Protein AF-A0A929YAV3-F1 (afdb_monomer)

Solvent-accessible surface area (backbone atoms only — not comparable to full-atom values): 22609 Å² total; per-residue (Å²): 130,85,79,83,47,74,50,72,39,53,25,71,36,72,44,92,92,78,27,15,34,28,54,40,97,86,68,42,40,33,40,24,40,76,54,52,46,72,15,33,30,37,26,36,59,76,45,82,56,98,74,37,32,36,29,33,56,75,42,74,78,39,75,34,93,62,57,45,82,39,90,43,75,90,46,25,72,52,76,46,52,63,47,38,38,51,71,71,57,50,44,54,52,51,37,48,48,53,51,53,53,36,46,75,69,76,43,82,72,96,62,86,70,81,72,92,74,91,83,67,90,52,38,50,28,34,60,50,76,34,32,58,36,61,51,80,46,75,79,79,75,79,79,81,75,77,85,84,82,90,82,86,90,88,84,84,87,83,92,80,82,90,81,92,72,85,74,82,80,77,74,79,59,66,60,49,49,39,42,16,46,57,37,68,100,51,93,48,74,38,81,42,80,63,59,64,47,35,29,67,52,52,37,52,35,53,45,53,52,41,59,55,39,50,77,68,72,59,55,30,87,41,43,57,37,42,38,36,27,38,34,91,89,48,58,24,26,40,38,43,32,23,53,52,94,61,84,74,72,70,44,72,73,57,55,70,71,42,77,47,56,16,30,35,39,25,40,20,60,73,88,47,95,58,96,46,87,69,41,81,76,46,81,41,82,51,48,71,41,62,45,67,58,92,86,45,81,44,76,47,52,71,86,52,93,70,79,45,44,56,73,64,47,47,48,53,52,57,58,47,52,75,56,70,71,68,79,80,84,75,89,86,74,88,80,90,75,79,90,77,82,89,82,89,86,78,96,76,91,76,87,80,84,80,81,84,80,86,70,84,76,73,80,80,123

Secondary structure (DSSP, 8-state):
-PPPPEEEEEEEEE-TTS-EEEE-TTS-EEEEET--TT-EEEEEEEEE-SSEEEEEEEEEEE--TT----SSTTTHHHH-TTTTS-HHHHHHHHHHHHHHHHHHTTPPPSSPPP----S--SS-BSEEEEEEEEE----------PPPPP-------------------------EEEEEEEPTTSS-EEE-S--TTB-HHHHHHHHHHHHHHHHTT--GGGEEEEEEEE-TT--EEEEEEESS--TTSS-HHHHTTSSSSEEEEEE--TTSSS---SEEEEEEE--EEEEEETTEEEEEESSS---S-HHHHHHHHHHHHHHHTSSSSS-SS---PPP--------------------------

Mean predicted aligned error: 12.14 Å

Sequence (365 aa):
MKRQSFETLTLEKIVGGGQALGTLADGCKCFVWGGLPGETVTVRITKKKSHLVEAVVEEVISPSPDRIQPRDPDSYLSTSPWQIMPLEVEQTYKARLINDAFTLHNVTLPAAIDIYCDNVAYGYRNKVEFSWYSKSIMSRAVSQKEPRAVSGFGLFSDDTQGVNTNSDRDGLSSDTLDLAFFRRGSKGKIVVDGTSLAHPAINNLARAIRDLLRHKRVAARQLKTLLVRCDQSGSCVWQLYIKDRLPEIITADEAAKLPAQGGEIIYSDPRSPASRITERLVHFGNTTLTDTILGVPFRYACEGFFQVNIPVYEQALRDMREWAGRDCNSQHSGRQLGHHQKKSEQQGTNSQHGSSNSFSEGFAF

Foldseek 3Di:
DPDWDKFKWAFAAAAPVGFTWTAGPVRAIETEFLAHHGWIFIWTWLDDDPRYTYTYGPGTPGHDPQFDQAPFNQCCSPPPSPSRGDPVVVQVRVQVNVCVVCVVVVHDDPDRDDDDDPPDPFAQFQKDKWAKDKDFDQPPPPPPDDDDDDDDDDDDDDDDDDDDDPDPPPRDGLIQIFTWTARPSDNDTDGDLDDRRHHVLQSQLVNLLSVLLSVVPDHSQQWGIKMWGAEPVSAIEIETETADDDPPSDDQVRQVPGSHQWYWYAYAHPPDPDRDRPDTDDIYGDQWYWYDQPNRIDIDGSPDDDDRRRVVVSVVVVVVVVVVPPPDPPPPDDDDDDDDDDDDDDDDDDDDPDPDPPDPPPPPD

Radius of gyration: 28.99 Å; Cα contacts (8 Å, |Δi|>4): 574; chains: 1; bounding box: 101×81×53 Å

Nearest PDB structures (foldseek):
  5xj2-assembly2_B  TM=8.331E-01  e=2.978E-18  Streptococcus pneumoniae TIGR4
  5xj1-assembly1_A  TM=7.993E-01  e=5.372E-18  Streptococcus pneumoniae TIGR4
  1uwv-assembly1_A  TM=7.467E-01  e=2.343E-16  Escherichia coli K-12
  3bt7-assembly2_B  TM=7.154E-01  e=5.597E-09  Escherichia coli
  1yez-assembly1_A  TM=8.003E-01  e=2.564E-02  Methanosarcina mazei Go1

pLDDT: mean 81.01, std 26.13, range [22.17, 98.69]

Structure (mmCIF, N/CA/C/O backbone):
data_AF-A0A929YAV3-F1
#
_entry.id   AF-A0A929YAV3-F1
#
loop_
_atom_site.group_PDB
_atom_site.id
_atom_site.type_symbol
_atom_site.label_atom_id
_atom_site.label_alt_id
_atom_site.label_comp_id
_atom_site.label_asym_id
_atom_site.label_entity_id
_atom_site.label_seq_id
_atom_site.pdbx_PDB_ins_code
_atom_site.Cartn_x
_atom_site.Cartn_y
_atom_site.Cartn_z
_atom_site.occupancy
_atom_site.B_iso_or_equiv
_atom_site.auth_seq_id
_atom_site.auth_comp_id
_atom_site.auth_asym_id
_atom_site.auth_atom_id
_atom_site.pdbx_PDB_model_num
ATOM 1 N N . MET A 1 1 ? 3.327 30.746 8.898 1.00 47.84 1 MET A N 1
ATOM 2 C CA . MET A 1 1 ? 3.153 29.296 9.153 1.00 47.84 1 MET A CA 1
ATOM 3 C C . MET A 1 1 ? 1.891 29.118 9.983 1.00 47.84 1 MET A C 1
ATOM 5 O O . MET A 1 1 ? 1.760 29.822 10.975 1.00 47.84 1 MET A O 1
ATOM 9 N N . LYS A 1 2 ? 0.936 28.264 9.582 1.00 54.56 2 LYS A N 1
ATOM 10 C CA . LYS A 1 2 ? -0.201 27.940 10.464 1.00 54.56 2 LYS A CA 1
ATOM 11 C C . LYS A 1 2 ? 0.361 27.223 11.694 1.00 54.56 2 LYS A C 1
ATOM 13 O O . LYS A 1 2 ? 1.092 26.249 11.529 1.00 54.56 2 LYS A O 1
ATOM 18 N N . ARG A 1 3 ? 0.075 27.735 12.893 1.00 72.94 3 ARG A N 1
ATOM 19 C CA . ARG A 1 3 ? 0.481 27.115 14.160 1.00 72.94 3 ARG A CA 1
ATOM 20 C C . ARG A 1 3 ? -0.131 25.714 14.213 1.00 72.94 3 ARG A C 1
ATOM 22 O O . ARG A 1 3 ? -1.332 25.571 13.995 1.00 72.94 3 ARG A O 1
ATOM 29 N N . GLN A 1 4 ? 0.701 24.695 14.407 1.00 81.31 4 GLN A N 1
ATOM 30 C CA . GLN A 1 4 ? 0.208 23.338 14.632 1.00 81.31 4 GLN A CA 1
ATOM 31 C C . GLN A 1 4 ? -0.547 23.329 15.965 1.00 81.31 4 GLN A C 1
ATOM 33 O O . GLN A 1 4 ? -0.060 23.894 16.943 1.00 81.31 4 GLN A O 1
ATOM 38 N N . SER A 1 5 ? -1.752 22.758 15.966 1.00 90.88 5 SER A N 1
ATOM 39 C CA . SER A 1 5 ? -2.589 22.629 17.161 1.00 90.88 5 SER A CA 1
ATOM 40 C C . SER A 1 5 ? -2.478 21.204 17.670 1.00 90.88 5 SER A C 1
ATOM 42 O O . SER A 1 5 ? -2.637 20.269 16.878 1.00 90.88 5 SER A O 1
ATOM 44 N N . PHE A 1 6 ? -2.210 21.066 18.962 1.00 95.44 6 PHE A N 1
ATOM 45 C CA . PHE A 1 6 ? -2.121 19.789 19.653 1.00 95.44 6 PHE A CA 1
ATOM 46 C C . PHE A 1 6 ? -3.191 19.733 20.733 1.00 95.44 6 PHE A C 1
ATOM 48 O O . PHE A 1 6 ? -3.422 20.737 21.398 1.00 95.44 6 PHE A O 1
ATOM 55 N N . GLU A 1 7 ? -3.829 18.579 20.881 1.00 96.19 7 GLU A N 1
ATOM 56 C CA . GLU A 1 7 ? -4.867 18.333 21.883 1.00 96.19 7 GLU A CA 1
ATOM 57 C C . GLU A 1 7 ? -4.632 16.969 22.526 1.00 96.19 7 GLU A C 1
ATOM 59 O O . GLU A 1 7 ? -4.183 16.042 21.848 1.00 96.19 7 GLU A O 1
ATOM 64 N N . THR A 1 8 ? -4.972 16.825 23.803 1.00 97.62 8 THR A N 1
ATOM 65 C CA . THR A 1 8 ? -4.920 15.538 24.505 1.00 97.62 8 THR A CA 1
ATOM 66 C C . THR A 1 8 ? -6.333 15.013 24.708 1.00 97.62 8 THR A C 1
ATOM 68 O O . THR A 1 8 ? -7.206 15.742 25.176 1.00 97.62 8 THR A O 1
ATOM 71 N N . LEU A 1 9 ? -6.573 13.753 24.347 1.00 97.94 9 LEU A N 1
ATOM 72 C CA . LEU A 1 9 ? -7.877 13.109 24.487 1.00 97.94 9 LEU A CA 1
ATOM 73 C C . LEU A 1 9 ? -7.749 11.593 24.638 1.00 97.94 9 LEU A C 1
ATOM 75 O O . LEU A 1 9 ? -6.731 10.998 24.276 1.00 97.94 9 LEU A O 1
ATOM 79 N N . THR A 1 10 ? -8.823 10.982 25.128 1.00 98.44 10 THR A N 1
ATOM 80 C CA . THR A 1 10 ? -8.983 9.529 25.175 1.00 98.44 10 THR A CA 1
ATOM 81 C C . THR A 1 10 ? -9.748 9.041 23.947 1.00 98.44 10 THR A C 1
ATOM 83 O O . THR A 1 10 ? -10.706 9.676 23.497 1.00 98.44 10 THR A O 1
ATOM 86 N N . LEU A 1 11 ? -9.314 7.913 23.395 1.00 98.50 11 LEU A N 1
ATOM 87 C CA . LEU A 1 11 ? -9.913 7.279 22.227 1.00 98.50 11 LEU A CA 1
ATOM 88 C C . LEU A 1 11 ? -10.901 6.195 22.666 1.00 98.50 11 LEU A C 1
ATOM 90 O O . LEU A 1 11 ? -10.568 5.304 23.439 1.00 98.50 11 LEU A O 1
ATOM 94 N N . GLU A 1 12 ? -12.128 6.263 22.164 1.00 97.31 12 GLU A N 1
ATOM 95 C CA . GLU A 1 12 ? -13.254 5.443 22.622 1.00 97.31 12 GLU A CA 1
ATOM 96 C C . GLU A 1 12 ? -13.388 4.151 21.808 1.00 97.31 12 GLU A C 1
ATOM 98 O O . GLU A 1 12 ? -13.580 3.067 22.355 1.00 97.31 12 GLU A O 1
ATOM 103 N N . LYS A 1 13 ? -13.327 4.263 20.478 1.00 96.12 13 LYS A N 1
ATOM 104 C CA . LYS A 1 13 ? -13.523 3.145 19.547 1.00 96.12 13 LYS A CA 1
ATOM 105 C C . LYS A 1 13 ? -12.938 3.448 18.176 1.00 96.12 13 LYS A C 1
ATOM 107 O O . LYS A 1 13 ? -12.724 4.606 17.839 1.00 96.12 13 LYS A O 1
ATOM 112 N N . ILE A 1 14 ? -12.758 2.419 17.361 1.00 97.25 14 ILE A N 1
ATOM 113 C CA . ILE A 1 14 ? -12.500 2.557 15.927 1.00 97.25 14 ILE A CA 1
ATOM 114 C C . ILE A 1 14 ? -13.840 2.664 15.192 1.00 97.25 14 ILE A C 1
ATOM 116 O O . ILE A 1 14 ? -14.807 1.998 15.559 1.00 97.25 14 ILE A O 1
ATOM 120 N N . VAL A 1 15 ? -13.908 3.521 14.175 1.00 95.19 15 VAL A N 1
ATOM 121 C CA . VAL A 1 15 ? -15.116 3.757 13.369 1.00 95.19 15 VAL A CA 1
ATOM 122 C C . VAL A 1 15 ? -14.885 3.454 11.890 1.00 95.19 15 VAL A C 1
ATOM 124 O O . VAL A 1 15 ? -13.748 3.284 11.443 1.00 95.19 15 VAL A O 1
ATOM 127 N N . GLY A 1 16 ? -15.980 3.399 11.122 1.00 90.50 16 GLY A N 1
ATOM 128 C CA . GLY A 1 16 ? -15.931 3.254 9.668 1.00 90.50 16 GLY A CA 1
ATOM 129 C C . GLY A 1 16 ? -14.966 4.267 9.047 1.00 90.50 16 GLY A C 1
ATOM 130 O O . GLY A 1 16 ? -14.996 5.451 9.382 1.00 90.50 16 GLY A O 1
ATOM 131 N N . GLY A 1 17 ? -14.068 3.783 8.189 1.00 86.50 17 GLY A N 1
ATOM 132 C CA . GLY A 1 17 ? -12.940 4.559 7.668 1.00 86.50 17 GLY A CA 1
ATOM 133 C C . GLY A 1 17 ? -11.609 4.302 8.379 1.00 86.50 17 GLY A C 1
ATOM 134 O O . GLY A 1 17 ? -10.585 4.761 7.893 1.00 86.50 17 GLY A O 1
ATOM 135 N N . GLY A 1 18 ? -11.584 3.544 9.479 1.00 92.25 18 GLY A N 1
ATOM 136 C CA . GLY A 1 18 ? -10.350 3.032 10.088 1.00 92.25 18 GLY A CA 1
ATOM 137 C C . GLY A 1 18 ? -9.677 3.955 11.109 1.00 92.25 18 GLY A C 1
ATOM 138 O O . GLY A 1 18 ? -8.605 3.631 11.619 1.00 92.25 18 GLY A O 1
ATOM 139 N N . GLN A 1 19 ? -10.291 5.096 11.417 1.00 96.94 19 GLN A N 1
ATOM 140 C CA . GLN A 1 19 ? -9.824 6.034 12.438 1.00 96.94 19 GLN A CA 1
ATOM 141 C C . GLN A 1 19 ? -10.375 5.661 13.815 1.00 96.94 19 GLN A C 1
ATOM 143 O O . GLN A 1 19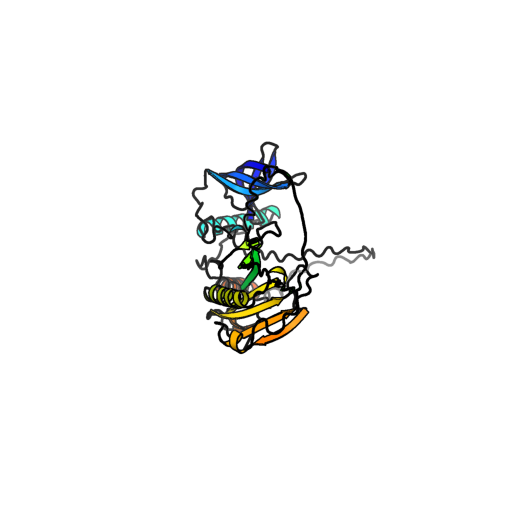 ? -11.486 5.142 13.927 1.00 96.94 19 GLN A O 1
ATOM 148 N N . ALA A 1 20 ? -9.632 5.996 14.866 1.00 97.81 20 ALA A N 1
ATOM 149 C CA . ALA A 1 20 ? -10.169 6.020 16.217 1.00 97.81 20 ALA A CA 1
ATOM 150 C C . ALA A 1 20 ? -11.001 7.292 16.432 1.00 97.81 20 ALA A C 1
ATOM 152 O O . ALA A 1 20 ? -10.690 8.353 15.894 1.00 97.81 20 ALA A O 1
ATOM 153 N N . LEU A 1 21 ? -12.065 7.192 17.217 1.00 97.88 21 LEU A N 1
ATOM 154 C CA . LEU A 1 21 ? -12.938 8.292 17.591 1.00 97.88 21 LEU A CA 1
ATOM 155 C C . LEU A 1 21 ? -12.674 8.666 19.046 1.00 97.88 21 LEU A C 1
ATOM 157 O O . LEU A 1 21 ? -12.693 7.800 19.916 1.00 97.88 21 LEU A O 1
ATOM 161 N N . GLY A 1 22 ? -12.494 9.953 19.304 1.00 97.56 22 GLY A N 1
ATOM 162 C CA . GLY A 1 22 ? -12.525 10.521 20.646 1.00 97.56 22 GLY A CA 1
ATOM 163 C C . GLY A 1 22 ? -13.321 11.822 20.677 1.00 97.56 22 GLY A C 1
ATOM 164 O O . GLY A 1 22 ? -13.827 12.295 19.652 1.00 97.56 22 GLY A O 1
ATOM 165 N N . THR A 1 23 ? -13.420 12.411 21.862 1.00 96.81 23 THR A N 1
ATOM 166 C CA . THR A 1 23 ? -14.153 13.658 22.095 1.00 96.81 23 THR A CA 1
ATOM 167 C C . THR A 1 23 ? -13.206 14.690 22.705 1.00 96.81 23 THR A C 1
ATOM 169 O O . THR A 1 23 ? -12.542 14.405 23.698 1.00 96.81 23 THR A O 1
ATOM 172 N N . LEU A 1 24 ? -13.104 15.870 22.088 1.00 94.69 24 LEU A N 1
ATOM 173 C CA . LEU A 1 24 ? -12.312 16.987 22.612 1.00 94.69 24 LEU A CA 1
ATOM 174 C C . LEU A 1 24 ? -12.995 17.624 23.831 1.00 94.69 24 LEU A C 1
ATOM 176 O O . LEU A 1 24 ? -14.187 17.424 24.065 1.00 94.69 24 LEU A O 1
ATOM 180 N N . ALA A 1 25 ? -12.252 18.448 24.575 1.00 91.12 25 ALA A N 1
ATOM 181 C CA . ALA A 1 25 ? -12.767 19.153 25.753 1.00 91.12 25 ALA A CA 1
ATOM 182 C C . ALA A 1 25 ? -13.954 20.090 25.444 1.00 91.12 25 ALA A C 1
ATOM 184 O O . ALA A 1 25 ? -14.788 20.335 26.310 1.00 91.12 25 ALA A O 1
ATOM 185 N N . ASP A 1 26 ? -14.057 20.585 24.207 1.00 89.19 26 ASP A N 1
ATOM 186 C CA . ASP A 1 26 ? -15.174 21.408 23.723 1.00 89.19 26 ASP A CA 1
ATOM 187 C C . ASP A 1 26 ? -16.392 20.582 23.251 1.00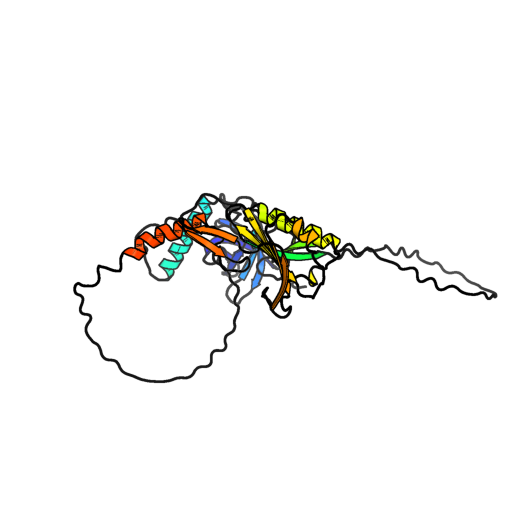 89.19 26 ASP A C 1
ATOM 189 O O . ASP A 1 26 ? -17.360 21.139 22.734 1.00 89.19 26 ASP A O 1
ATOM 193 N N . GLY A 1 27 ? -16.355 19.254 23.408 1.00 91.25 27 GLY A N 1
ATOM 194 C CA . GLY A 1 27 ? -17.399 18.325 22.974 1.00 91.25 27 GLY A CA 1
ATOM 195 C C . GLY A 1 27 ? -17.330 17.938 21.492 1.00 91.25 27 GLY A C 1
ATOM 196 O O . GLY A 1 27 ? -18.126 17.113 21.036 1.00 91.25 27 GLY A O 1
ATOM 197 N N . CYS A 1 28 ? -16.389 18.487 20.720 1.00 93.81 28 CYS A N 1
ATOM 198 C CA . CYS A 1 28 ? -16.260 18.186 19.299 1.00 93.81 28 CYS A CA 1
ATOM 199 C C . CYS A 1 28 ? -15.692 16.776 19.067 1.00 93.81 28 CYS A C 1
ATOM 201 O O . CYS A 1 28 ? -14.745 16.342 19.731 1.00 93.81 28 CYS A O 1
ATOM 203 N N . LYS A 1 29 ? -16.249 16.048 18.090 1.00 96.75 29 LYS A N 1
ATOM 204 C CA . LYS A 1 29 ? -15.779 14.703 17.733 1.00 96.75 29 LYS A CA 1
ATOM 205 C C . LYS A 1 29 ? -14.475 14.768 16.942 1.00 96.75 29 LYS A C 1
ATOM 207 O O . LYS A 1 29 ? -14.374 15.473 15.936 1.00 96.75 29 LYS A O 1
ATOM 212 N N . CYS A 1 30 ? -13.486 13.999 17.383 1.00 97.44 30 CYS A N 1
ATOM 213 C CA . CYS A 1 30 ? -12.151 13.955 16.804 1.00 97.44 30 CYS A CA 1
ATOM 214 C C . CYS A 1 30 ? -11.870 12.570 16.217 1.00 97.44 30 CYS A C 1
ATOM 216 O O . CYS A 1 30 ? -11.895 11.569 16.930 1.00 97.44 30 CYS A O 1
ATOM 218 N N . PHE A 1 31 ? -11.602 12.522 14.914 1.00 97.62 31 PHE A N 1
ATOM 219 C CA . PHE A 1 31 ? -11.233 11.320 14.175 1.00 97.62 31 PHE A CA 1
ATOM 220 C C . PHE A 1 31 ? -9.712 11.257 14.054 1.00 97.62 31 PHE A C 1
ATOM 222 O O . PHE A 1 31 ? -9.088 12.128 13.442 1.00 97.62 31 PHE A O 1
ATOM 229 N N . VAL A 1 32 ? -9.107 10.223 14.621 1.00 97.81 32 VAL A N 1
ATOM 230 C CA . VAL A 1 32 ? -7.672 10.153 14.885 1.00 97.81 32 VAL A CA 1
ATOM 231 C C . VAL A 1 32 ? -7.050 8.960 14.165 1.00 97.81 32 VAL A C 1
ATOM 233 O O . VAL A 1 32 ? -7.442 7.813 14.367 1.00 97.81 32 VAL A O 1
ATOM 236 N N . TRP A 1 33 ? -6.055 9.223 13.320 1.00 97.44 33 TRP A N 1
ATOM 237 C CA . TRP A 1 33 ? -5.200 8.179 12.750 1.00 97.44 33 TRP A CA 1
ATOM 238 C C . TRP A 1 33 ? -4.063 7.805 13.703 1.00 97.44 33 TRP A C 1
ATOM 240 O O . TRP A 1 33 ? -3.475 8.686 14.328 1.00 97.44 33 TRP A O 1
ATOM 250 N N . GLY A 1 34 ? -3.699 6.520 13.740 1.00 96.38 34 GLY A N 1
ATOM 251 C CA . GLY A 1 34 ? -2.556 6.021 14.516 1.00 96.38 34 GLY A CA 1
ATOM 252 C C . GLY A 1 34 ? -2.841 5.763 15.995 1.00 96.38 34 GLY A C 1
ATOM 253 O O . GLY A 1 34 ? -1.903 5.516 16.748 1.00 96.38 34 GLY A O 1
ATOM 254 N N . GLY A 1 35 ? -4.108 5.828 16.406 1.00 97.06 35 GLY A N 1
ATOM 255 C CA . GLY A 1 35 ? -4.552 5.539 17.767 1.00 97.06 35 GLY A CA 1
ATOM 256 C C . GLY A 1 35 ? -5.438 4.299 17.837 1.00 97.06 35 GLY A C 1
ATOM 257 O O . GLY A 1 35 ? -6.078 3.939 16.847 1.00 97.06 35 GLY A O 1
ATOM 258 N N . LEU A 1 36 ? -5.478 3.673 19.011 1.00 98.12 36 LEU A N 1
ATOM 259 C CA . LEU A 1 36 ? -6.329 2.531 19.338 1.00 98.12 36 LEU A CA 1
ATOM 260 C C . LEU A 1 36 ? -7.370 2.901 20.406 1.00 98.12 36 LEU A C 1
ATOM 262 O O . LEU A 1 36 ? -7.186 3.873 21.138 1.00 98.12 36 LEU A O 1
ATOM 266 N N . PRO A 1 37 ? -8.472 2.144 20.524 1.00 97.94 37 PRO A N 1
ATOM 267 C CA . PRO A 1 37 ? -9.430 2.317 21.612 1.00 97.94 37 PRO A CA 1
ATOM 268 C C . PRO A 1 37 ? -8.782 2.117 22.986 1.00 97.94 37 PRO A C 1
ATOM 270 O O . PRO A 1 37 ? -7.914 1.262 23.151 1.00 97.94 37 PRO A O 1
ATOM 273 N N . GLY A 1 38 ? -9.220 2.904 23.967 1.00 97.56 38 GLY A N 1
ATOM 274 C CA . GLY A 1 38 ? -8.698 2.907 25.335 1.00 97.56 38 GLY A CA 1
ATOM 275 C C . GLY A 1 38 ? -7.467 3.791 25.542 1.00 97.56 38 GLY A C 1
ATOM 276 O O . GLY A 1 38 ? -7.098 4.054 26.683 1.00 97.56 38 GLY A O 1
ATOM 277 N N . GLU A 1 39 ? -6.845 4.291 24.474 1.00 98.44 39 GLU A N 1
ATOM 278 C CA . GLU A 1 39 ? -5.623 5.084 24.598 1.00 98.44 39 GLU A CA 1
ATOM 279 C C . GLU A 1 39 ? -5.883 6.516 25.029 1.00 98.44 39 GLU A C 1
ATOM 281 O O . GLU A 1 39 ? -6.854 7.142 24.605 1.00 98.44 39 GLU A O 1
ATOM 286 N N . THR A 1 40 ? -4.938 7.069 25.787 1.00 98.50 40 THR A N 1
ATOM 287 C CA . THR A 1 40 ? -4.815 8.519 25.971 1.00 98.50 40 THR A CA 1
ATOM 288 C C . THR A 1 40 ? -3.645 9.021 25.143 1.00 98.50 40 THR A C 1
ATOM 290 O O . THR A 1 40 ? -2.520 8.542 25.291 1.00 98.50 40 THR A O 1
ATOM 293 N N . VAL A 1 41 ? -3.914 9.971 24.251 1.00 98.44 41 VAL A N 1
ATOM 294 C CA . VAL A 1 41 ? -2.970 10.412 23.219 1.00 98.44 41 VAL A CA 1
ATOM 295 C C . VAL A 1 41 ? -2.922 11.931 23.124 1.00 98.44 41 VAL A C 1
ATOM 297 O O . VAL A 1 41 ? -3.938 12.606 23.299 1.00 98.44 41 VAL A O 1
ATOM 300 N N . THR A 1 42 ? -1.754 12.459 22.767 1.00 98.12 42 THR A N 1
ATOM 301 C CA . THR A 1 42 ? -1.624 13.812 22.221 1.00 98.12 42 THR A CA 1
ATOM 302 C C . THR A 1 42 ? -1.722 13.718 20.705 1.00 98.12 42 THR A C 1
ATOM 304 O O . THR A 1 42 ? -0.955 13.004 20.054 1.00 98.12 42 THR A O 1
ATOM 307 N N . VAL A 1 43 ? -2.671 14.443 20.119 1.00 97.31 43 VAL A N 1
ATOM 308 C CA . VAL A 1 43 ? -2.928 14.435 18.678 1.00 97.31 43 VAL A CA 1
ATOM 309 C C . VAL A 1 43 ? -2.607 15.780 18.063 1.00 97.31 43 VAL A C 1
ATOM 311 O O . VAL A 1 43 ? -2.904 16.828 18.629 1.00 97.31 43 VAL A O 1
ATOM 314 N N . ARG A 1 44 ? -2.067 15.760 16.848 1.00 95.69 44 ARG A N 1
ATOM 315 C CA . ARG A 1 44 ? -1.905 16.952 16.020 1.00 95.69 44 ARG A CA 1
ATOM 316 C C . ARG A 1 44 ? -3.100 17.104 15.092 1.00 95.69 44 ARG A C 1
ATOM 318 O O . ARG A 1 44 ? -3.342 16.251 14.233 1.00 95.69 44 ARG A O 1
ATOM 325 N N . ILE A 1 45 ? -3.812 18.223 15.204 1.00 94.44 45 ILE A N 1
ATOM 326 C CA . ILE A 1 45 ? -4.950 18.531 14.334 1.00 94.44 45 ILE A CA 1
ATOM 327 C C . ILE A 1 45 ? -4.462 18.728 12.896 1.00 94.44 45 ILE A C 1
ATOM 329 O O . ILE A 1 45 ? -3.577 19.540 12.615 1.00 94.44 45 ILE A O 1
ATOM 333 N N . THR A 1 46 ? -5.076 17.998 11.968 1.00 92.75 46 THR A N 1
ATOM 334 C CA . THR A 1 46 ? -4.792 18.088 10.528 1.00 92.75 46 THR A CA 1
ATOM 335 C C . THR A 1 46 ? -5.878 18.839 9.769 1.00 92.75 46 THR A C 1
ATOM 337 O O . THR A 1 46 ? -5.576 19.562 8.818 1.00 92.75 46 THR A O 1
ATOM 340 N N . LYS A 1 47 ? -7.136 18.731 10.211 1.00 92.12 47 LYS A N 1
ATOM 341 C CA . LYS A 1 47 ? -8.280 19.402 9.594 1.00 92.12 47 LYS A CA 1
ATOM 342 C C . LYS A 1 47 ? -9.332 19.722 10.646 1.00 92.12 47 LYS A C 1
ATOM 344 O O . LYS A 1 47 ? -9.686 18.867 11.447 1.00 92.12 47 LYS A O 1
ATOM 349 N N . LYS A 1 48 ? -9.865 20.942 10.610 1.00 91.81 48 LYS A N 1
ATOM 350 C CA . LYS A 1 48 ? -10.965 21.386 11.474 1.00 91.81 48 LYS A CA 1
ATOM 351 C C . LYS A 1 48 ? -12.182 21.705 10.605 1.00 91.81 48 LYS A C 1
ATOM 353 O O . LYS A 1 48 ? -12.053 22.460 9.641 1.00 91.81 48 LYS A O 1
ATOM 358 N N . LYS A 1 49 ? -13.329 21.097 10.910 1.00 89.44 49 LYS A N 1
ATOM 359 C CA . LYS A 1 49 ? -14.647 21.377 10.312 1.00 89.44 49 LYS A CA 1
ATOM 360 C C . LYS A 1 49 ? -15.595 21.880 11.412 1.00 89.44 49 LYS A C 1
ATOM 362 O O . LYS A 1 49 ? -15.210 21.918 12.577 1.00 89.44 49 LYS A O 1
ATOM 367 N N . SER A 1 50 ? -16.820 22.268 11.051 1.00 85.50 50 SER A N 1
ATOM 368 C CA . SER A 1 50 ? -17.797 22.836 11.996 1.00 85.50 50 SER A CA 1
ATOM 369 C C . SER A 1 50 ? -18.202 21.881 13.125 1.00 85.50 50 SER A C 1
ATOM 371 O O . SER A 1 50 ? -18.386 22.334 14.247 1.00 85.50 50 SER A O 1
ATOM 373 N N . HIS A 1 51 ? -18.313 20.578 12.846 1.00 85.38 51 HIS A N 1
ATOM 374 C CA . HIS A 1 51 ? -18.798 19.572 13.811 1.00 85.38 51 HIS A CA 1
ATOM 375 C C . HIS A 1 51 ? -17.821 18.418 14.056 1.00 85.38 51 HIS A C 1
ATOM 377 O O . HIS A 1 51 ? -18.141 17.488 14.793 1.00 85.38 51 HIS A O 1
ATOM 383 N N . LEU A 1 52 ? -16.659 18.433 13.398 1.00 93.19 52 LEU A N 1
ATOM 384 C CA . LEU A 1 52 ? -15.653 17.393 13.573 1.00 93.19 52 LEU A CA 1
ATOM 385 C C . LEU A 1 52 ? -14.241 17.908 13.327 1.00 93.19 52 LEU A C 1
ATOM 387 O O . LEU A 1 52 ? -14.016 18.873 12.586 1.00 93.19 52 LEU A O 1
ATOM 391 N N . VAL A 1 53 ? -13.284 17.185 13.891 1.00 95.31 53 VAL A N 1
ATOM 392 C CA . VAL A 1 53 ? -11.850 17.389 13.713 1.00 95.31 53 VAL A CA 1
ATOM 393 C C . VAL A 1 53 ? -11.222 16.098 13.197 1.00 95.31 53 VAL A C 1
ATOM 395 O O . VAL A 1 53 ? -11.610 15.009 13.601 1.00 95.31 53 VAL A O 1
ATOM 398 N N . GLU A 1 54 ? -10.252 16.213 12.293 1.00 95.94 54 GLU A N 1
ATOM 399 C CA . GLU A 1 54 ? -9.389 15.103 11.884 1.00 95.94 54 GLU A CA 1
ATOM 400 C C . GLU A 1 54 ? -7.977 15.362 12.420 1.00 95.94 54 GLU A C 1
ATOM 402 O O . GLU A 1 54 ? -7.414 16.453 12.243 1.00 95.94 54 GLU A O 1
ATOM 407 N N . ALA A 1 55 ? -7.379 14.361 13.052 1.00 96.25 55 ALA A N 1
ATOM 408 C CA . ALA A 1 55 ? -6.074 14.453 13.686 1.00 96.25 55 ALA A CA 1
ATOM 409 C C . ALA A 1 55 ? -5.247 13.176 13.475 1.00 96.25 55 ALA A C 1
ATOM 411 O O . ALA A 1 55 ? -5.726 12.159 12.968 1.00 96.25 55 ALA A O 1
ATOM 412 N N . VAL A 1 56 ? -3.973 13.251 13.841 1.00 96.44 56 VAL A N 1
ATOM 413 C CA . VAL A 1 56 ? -3.038 12.122 13.841 1.00 96.44 56 VAL A CA 1
ATOM 414 C C . VAL A 1 56 ? -2.380 12.077 15.213 1.00 96.44 56 VAL A C 1
ATOM 416 O O . VAL A 1 56 ? -2.042 13.137 15.741 1.00 96.44 56 VAL A O 1
ATOM 419 N N . VAL A 1 57 ? -2.212 10.884 15.783 1.00 97.31 57 VAL A N 1
ATOM 420 C CA . VAL A 1 57 ? -1.445 10.698 17.023 1.00 97.31 57 VAL A CA 1
ATOM 421 C C . VAL A 1 57 ? -0.020 11.206 16.817 1.00 97.31 57 VAL A C 1
ATOM 423 O O . VAL A 1 57 ? 0.651 10.811 15.865 1.00 97.31 57 VAL A O 1
ATOM 426 N N . GLU A 1 58 ? 0.419 12.097 17.700 1.00 95.69 58 GLU A N 1
ATOM 427 C CA . GLU A 1 58 ? 1.811 12.543 17.783 1.00 95.69 58 GLU A CA 1
ATOM 428 C C . GLU A 1 58 ? 2.533 11.813 18.924 1.00 95.69 58 GLU A C 1
ATOM 430 O O . GLU A 1 58 ? 3.677 11.402 18.770 1.00 95.69 58 GLU A O 1
ATOM 435 N N . GLU A 1 59 ? 1.835 11.592 20.040 1.00 97.38 59 GLU A N 1
ATOM 436 C CA . GLU A 1 59 ? 2.365 10.908 21.216 1.00 97.38 59 GLU A CA 1
ATOM 437 C C . GLU A 1 59 ? 1.280 10.047 21.870 1.00 97.38 59 GLU A C 1
ATOM 439 O O . GLU A 1 59 ? 0.116 10.449 21.963 1.00 97.38 59 GLU A O 1
ATOM 444 N N . VAL A 1 60 ? 1.672 8.865 22.344 1.00 98.06 60 VAL A N 1
ATOM 445 C CA . VAL A 1 60 ? 0.818 7.966 23.125 1.00 98.06 60 VAL A CA 1
ATOM 446 C C . VAL A 1 60 ? 1.221 8.083 24.591 1.00 98.06 60 VAL A C 1
ATOM 448 O O . VAL A 1 60 ? 2.317 7.676 24.958 1.00 98.06 60 VAL A O 1
ATOM 451 N N . ILE A 1 61 ? 0.334 8.640 25.418 1.00 98.19 61 ILE A N 1
ATOM 452 C CA . ILE A 1 61 ? 0.569 8.862 26.854 1.00 98.19 61 ILE A CA 1
ATOM 453 C C . ILE A 1 61 ? 0.244 7.589 27.639 1.00 98.19 61 ILE A C 1
ATOM 455 O O . ILE A 1 61 ? 1.004 7.164 28.503 1.00 98.19 61 ILE A O 1
ATOM 459 N N . SER A 1 62 ? -0.898 6.973 27.327 1.00 98.31 62 SER A N 1
ATOM 460 C CA . SER A 1 62 ? -1.323 5.696 27.896 1.00 98.31 62 SER A CA 1
ATOM 461 C C . SER A 1 62 ? -1.685 4.760 26.743 1.00 98.31 62 SER A C 1
ATOM 463 O O . SER A 1 62 ? -2.683 5.022 26.061 1.00 98.31 62 SER A O 1
ATOM 465 N N . PRO A 1 63 ? -0.849 3.744 26.455 1.00 98.12 63 PRO A N 1
ATOM 466 C CA . PRO A 1 63 ? -1.066 2.837 25.338 1.00 98.12 63 PRO A CA 1
ATOM 467 C C . PRO A 1 63 ? -2.138 1.795 25.654 1.00 98.12 63 PRO A C 1
ATOM 469 O O . PRO A 1 63 ? -2.326 1.396 26.804 1.00 98.12 63 PRO A O 1
ATOM 472 N N . SER A 1 64 ? -2.798 1.310 24.606 1.00 98.00 64 SER A N 1
ATOM 473 C CA . SER A 1 64 ? -3.682 0.151 24.691 1.00 98.00 64 SER A CA 1
ATOM 474 C C . SER A 1 64 ? -2.840 -1.105 24.953 1.00 98.00 64 SER A C 1
ATOM 476 O O . SER A 1 64 ? -1.724 -1.190 24.430 1.00 98.00 64 SER A O 1
ATOM 478 N N . PRO A 1 65 ? -3.344 -2.101 25.709 1.00 97.25 65 PRO A N 1
ATOM 479 C CA . PRO A 1 65 ? -2.667 -3.394 25.846 1.00 97.25 65 PRO A CA 1
ATOM 480 C C . PRO A 1 65 ? -2.438 -4.095 24.498 1.00 97.25 65 PRO A C 1
ATOM 482 O O . PRO A 1 65 ? -1.494 -4.867 24.371 1.00 97.25 65 PRO A O 1
ATOM 485 N N . ASP A 1 66 ? -3.256 -3.785 23.488 1.00 97.00 66 ASP A N 1
ATOM 486 C CA . ASP A 1 66 ? -3.139 -4.346 22.142 1.00 97.00 66 ASP A CA 1
ATOM 487 C C . ASP A 1 66 ? -2.156 -3.570 21.250 1.00 97.00 66 ASP A C 1
ATOM 489 O O . ASP A 1 66 ? -1.985 -3.912 20.080 1.00 97.00 66 ASP A O 1
ATOM 493 N N . ARG A 1 67 ? -1.521 -2.494 21.742 1.00 98.06 67 ARG A N 1
ATOM 494 C CA . ARG A 1 67 ? -0.579 -1.719 20.929 1.00 98.06 67 ARG A CA 1
ATOM 495 C C . ARG A 1 67 ? 0.719 -2.495 20.719 1.00 98.06 67 ARG A C 1
ATOM 497 O O . ARG A 1 67 ? 1.430 -2.816 21.667 1.00 98.06 67 ARG A O 1
ATOM 504 N N . ILE A 1 68 ? 1.103 -2.648 19.457 1.00 97.62 68 ILE A N 1
ATOM 505 C CA . ILE A 1 68 ? 2.429 -3.115 19.043 1.00 97.62 68 ILE A CA 1
ATOM 506 C C . ILE A 1 68 ? 3.172 -2.031 18.261 1.00 97.62 68 ILE A C 1
ATOM 508 O O . ILE A 1 68 ? 2.585 -1.068 17.755 1.00 97.62 68 ILE A O 1
ATOM 512 N N . GLN A 1 69 ? 4.491 -2.183 18.153 1.00 96.88 69 GLN A N 1
ATOM 513 C CA . GLN A 1 69 ? 5.289 -1.332 17.281 1.00 96.88 69 GLN A CA 1
ATOM 514 C C . GLN A 1 69 ? 5.033 -1.718 15.813 1.00 96.88 69 GLN A C 1
ATOM 516 O O . GLN A 1 69 ? 5.190 -2.891 15.464 1.00 96.88 69 GLN A O 1
ATOM 521 N N . PRO A 1 70 ? 4.669 -0.762 14.939 1.00 96.62 70 PRO A N 1
ATOM 522 C CA . PRO A 1 70 ? 4.459 -1.049 13.526 1.00 96.62 70 PRO A CA 1
ATOM 523 C C . PRO A 1 70 ? 5.772 -1.439 12.846 1.00 96.62 70 PRO A C 1
ATOM 525 O O . PRO A 1 70 ? 6.833 -0.891 13.153 1.00 96.62 70 PRO A O 1
ATOM 528 N N . ARG A 1 71 ? 5.692 -2.353 11.875 1.00 96.06 71 ARG A N 1
ATOM 529 C CA . ARG A 1 71 ? 6.865 -2.845 11.138 1.00 96.06 71 ARG A CA 1
ATOM 530 C C . ARG A 1 71 ? 7.482 -1.791 10.220 1.00 96.06 71 ARG A C 1
ATOM 532 O O . ARG A 1 71 ? 8.697 -1.775 10.057 1.00 96.06 71 ARG A O 1
ATOM 539 N N . ASP A 1 72 ? 6.654 -0.908 9.659 1.00 96.25 72 ASP A N 1
ATOM 540 C CA . ASP A 1 72 ? 7.085 0.235 8.850 1.00 96.25 72 ASP A CA 1
ATOM 541 C C . ASP A 1 72 ? 6.857 1.562 9.623 1.00 96.25 72 ASP A C 1
ATOM 543 O O . ASP A 1 72 ? 5.956 2.326 9.262 1.00 96.25 72 ASP A O 1
ATOM 547 N N . PRO A 1 73 ? 7.624 1.884 10.687 1.00 94.38 73 PRO A N 1
ATOM 548 C CA . PRO A 1 73 ? 7.286 2.952 11.643 1.00 94.38 73 PRO A CA 1
ATOM 549 C C . PRO A 1 73 ? 7.113 4.343 11.027 1.00 94.38 73 PRO A C 1
ATOM 551 O O . PRO A 1 73 ? 6.244 5.101 11.457 1.00 94.38 73 PRO A O 1
ATOM 554 N N . ASP A 1 74 ? 7.862 4.661 9.974 1.00 93.12 74 ASP A N 1
ATOM 555 C CA . ASP A 1 74 ? 7.772 5.967 9.319 1.00 93.12 74 ASP A CA 1
ATOM 556 C C . ASP A 1 74 ? 6.601 6.073 8.334 1.00 93.12 74 ASP A C 1
ATOM 558 O O . ASP A 1 74 ? 6.155 7.178 8.018 1.00 93.12 74 ASP A O 1
ATOM 562 N N . SER A 1 75 ? 6.100 4.943 7.817 1.00 95.81 75 SER A N 1
ATOM 563 C CA . SER A 1 75 ? 5.169 4.924 6.679 1.00 95.81 75 SER A CA 1
ATOM 564 C C . SER A 1 75 ? 3.879 4.133 6.891 1.00 95.81 75 SER A C 1
ATOM 566 O O . SER A 1 75 ? 2.986 4.249 6.051 1.00 95.81 75 SER A O 1
ATOM 568 N N . TYR A 1 76 ? 3.719 3.415 8.010 1.00 95.88 76 TYR A N 1
ATOM 569 C CA . TYR A 1 76 ? 2.536 2.593 8.291 1.00 95.88 76 TYR A CA 1
ATOM 570 C C . TYR A 1 76 ? 1.241 3.403 8.187 1.00 95.88 76 TYR A C 1
ATOM 572 O O . TYR A 1 76 ? 0.284 2.959 7.561 1.00 95.88 76 TYR A O 1
ATOM 580 N N . LEU A 1 77 ? 1.221 4.652 8.672 1.00 95.19 77 LEU A N 1
ATOM 581 C CA . LEU A 1 77 ? 0.058 5.530 8.516 1.00 95.19 77 LEU A CA 1
ATOM 582 C C . LEU A 1 77 ? -0.330 5.721 7.049 1.00 95.19 77 LEU A C 1
ATOM 584 O O . LEU A 1 77 ? -1.505 5.869 6.741 1.00 95.19 77 LEU A O 1
ATOM 588 N N . SER A 1 78 ? 0.618 5.720 6.124 1.00 93.50 78 SER A N 1
ATOM 589 C CA . SER A 1 78 ? 0.341 5.858 4.697 1.00 93.50 78 SER A CA 1
ATOM 590 C C . SER A 1 78 ? -0.021 4.537 4.018 1.00 93.50 78 SER A C 1
ATOM 592 O O . SER A 1 78 ? -0.766 4.564 3.042 1.00 93.50 78 SER A O 1
ATOM 594 N N . THR A 1 79 ? 0.474 3.401 4.512 1.00 93.31 79 THR A N 1
ATOM 595 C CA . THR A 1 79 ? 0.358 2.095 3.841 1.00 93.31 79 THR A CA 1
ATOM 596 C C . THR A 1 79 ? -0.661 1.160 4.496 1.00 93.31 79 THR A C 1
ATOM 598 O O . THR A 1 79 ? -1.572 0.689 3.812 1.00 93.31 79 THR A O 1
ATOM 601 N N . SER A 1 80 ? -0.526 0.914 5.800 1.00 94.19 80 SER A N 1
ATOM 602 C CA . SER A 1 80 ? -1.429 0.126 6.645 1.00 94.19 80 SER A CA 1
ATOM 603 C C . SER A 1 80 ? -1.467 0.721 8.067 1.00 94.19 80 SER A C 1
ATOM 605 O O . SER A 1 80 ? -0.630 0.387 8.911 1.00 94.19 80 SER A O 1
ATOM 607 N N . PRO A 1 81 ? -2.418 1.638 8.350 1.00 94.94 81 PRO A N 1
ATOM 608 C CA . PRO A 1 81 ? -2.505 2.334 9.637 1.00 94.94 81 PRO A CA 1
ATOM 609 C C . PRO A 1 81 ? -2.693 1.416 10.846 1.00 94.94 81 PRO A C 1
ATOM 611 O O . PRO A 1 81 ? -2.447 1.846 11.969 1.00 94.94 81 PRO A O 1
ATOM 614 N N . TRP A 1 82 ? -3.155 0.187 10.620 1.00 95.94 82 TRP A N 1
ATOM 615 C CA . TRP A 1 82 ? -3.477 -0.790 11.655 1.00 95.94 82 TRP A CA 1
ATOM 616 C C . TRP A 1 82 ? -2.323 -1.747 11.977 1.00 95.94 82 TRP A C 1
ATOM 618 O O . TRP A 1 82 ? -2.467 -2.563 12.874 1.00 95.94 82 TRP A O 1
ATOM 628 N N . GLN A 1 83 ? -1.127 -1.559 11.393 1.00 96.38 83 GLN A N 1
ATOM 629 C CA . GLN A 1 83 ? 0.105 -2.258 11.825 1.00 96.38 83 GLN A CA 1
ATOM 630 C C . GLN A 1 83 ? 0.474 -2.042 13.308 1.00 96.38 83 GLN A C 1
ATOM 632 O O . GLN A 1 83 ? 1.447 -2.609 13.793 1.00 96.38 83 GLN A O 1
ATOM 637 N N . ILE A 1 84 ? -0.260 -1.185 14.015 1.00 97.31 84 ILE A N 1
ATOM 638 C CA . ILE A 1 84 ? -0.097 -0.893 15.438 1.00 97.31 84 ILE A CA 1
ATOM 639 C C . ILE A 1 84 ? -0.856 -1.866 16.350 1.00 97.31 84 ILE A C 1
ATOM 641 O O . ILE A 1 84 ? -0.821 -1.664 17.558 1.00 97.31 84 ILE A O 1
ATOM 645 N N . MET A 1 85 ? -1.543 -2.880 15.811 1.00 96.56 85 MET A N 1
ATOM 646 C CA . MET A 1 85 ? -2.197 -3.941 16.590 1.00 96.56 85 MET A CA 1
ATOM 647 C C . MET A 1 85 ? -1.905 -5.338 16.004 1.00 96.56 85 MET A C 1
ATOM 649 O O . MET A 1 85 ? -1.597 -5.434 14.814 1.00 96.56 85 MET A O 1
ATOM 653 N N . PRO A 1 86 ? -1.988 -6.419 16.804 1.00 95.94 86 PRO A N 1
ATOM 654 C CA . PRO A 1 86 ? -1.910 -7.793 16.311 1.00 95.94 86 PRO A CA 1
ATOM 655 C C . PRO A 1 86 ? -3.019 -8.123 15.306 1.00 95.94 86 PRO A C 1
ATOM 657 O O . PRO A 1 86 ? -4.108 -7.549 15.352 1.00 95.94 86 PRO A O 1
ATOM 660 N N . LEU A 1 87 ? -2.766 -9.093 14.429 1.00 93.62 87 LEU A N 1
ATOM 661 C CA . LEU A 1 87 ? -3.682 -9.472 13.349 1.00 93.62 87 LEU A CA 1
ATOM 662 C C . LEU A 1 87 ? -5.006 -10.046 13.879 1.00 93.62 87 LEU A C 1
ATOM 664 O O . LEU A 1 87 ? -6.065 -9.845 13.294 1.00 93.62 87 LEU A O 1
ATOM 668 N N . GLU A 1 88 ? -4.970 -10.735 15.013 1.00 93.19 88 GLU A N 1
ATOM 669 C CA . GLU A 1 88 ? -6.137 -11.305 15.693 1.00 93.19 88 GLU A CA 1
ATOM 670 C C . GLU A 1 88 ? -7.049 -10.196 16.243 1.00 93.19 88 GLU A C 1
ATOM 672 O O . GLU A 1 88 ? -8.280 -10.241 16.128 1.00 93.19 88 GLU A O 1
ATOM 677 N N . VAL A 1 89 ? -6.432 -9.145 16.785 1.00 95.38 89 VAL A N 1
ATOM 678 C CA . VAL A 1 89 ? -7.131 -7.946 17.254 1.00 95.38 89 VAL A CA 1
ATOM 679 C C . VAL A 1 89 ? -7.699 -7.169 16.062 1.00 95.38 89 VAL A C 1
ATOM 681 O O . VAL A 1 89 ? -8.851 -6.730 16.101 1.00 95.38 89 VAL A O 1
ATOM 684 N N . GLU A 1 90 ? -6.940 -7.069 14.967 1.00 95.75 90 GLU A N 1
ATOM 685 C CA . GLU A 1 90 ? -7.381 -6.459 13.710 1.00 95.75 90 GLU A CA 1
ATOM 686 C C . GLU A 1 90 ? -8.687 -7.089 13.202 1.00 95.75 90 GLU A C 1
ATOM 688 O O . GLU A 1 90 ? -9.652 -6.381 12.899 1.00 95.75 90 GLU A O 1
ATOM 693 N N . GLN A 1 91 ? -8.747 -8.423 13.167 1.00 94.44 91 GLN A N 1
ATOM 694 C CA . GLN A 1 91 ? -9.927 -9.183 12.744 1.00 94.44 91 GLN A CA 1
ATOM 695 C C . GLN A 1 91 ? -11.141 -8.902 13.632 1.00 94.44 91 GLN A C 1
ATOM 697 O O . GLN A 1 91 ? -12.243 -8.685 13.126 1.00 94.44 91 GLN A O 1
ATOM 702 N N . THR A 1 92 ? -10.933 -8.806 14.947 1.00 94.38 92 THR A N 1
ATOM 703 C CA . THR A 1 92 ? -11.998 -8.462 15.900 1.00 94.38 92 THR A CA 1
ATOM 704 C C . THR A 1 92 ? -12.595 -7.084 15.592 1.00 94.38 92 THR A C 1
ATOM 706 O O . THR A 1 92 ? -13.819 -6.920 15.552 1.00 94.38 92 THR A O 1
ATOM 709 N N . TYR A 1 93 ? -11.752 -6.085 15.306 1.00 95.44 93 TYR A N 1
ATOM 710 C CA . TYR A 1 93 ? -12.229 -4.759 14.911 1.00 95.44 93 TYR A CA 1
ATOM 711 C C . TYR A 1 93 ? -12.912 -4.759 13.541 1.00 95.44 93 TYR A C 1
ATOM 713 O O . TYR A 1 93 ? -13.926 -4.076 13.388 1.00 95.44 93 TYR A O 1
ATOM 721 N N . LYS A 1 94 ? -12.431 -5.535 12.562 1.00 95.25 94 LYS A N 1
ATOM 722 C CA . LYS A 1 94 ? -13.100 -5.681 11.255 1.00 95.25 94 LYS A CA 1
ATOM 723 C C . LYS A 1 94 ? -14.502 -6.265 11.394 1.00 95.25 94 LYS A C 1
ATOM 725 O O . LYS A 1 94 ? -15.450 -5.671 10.882 1.00 95.25 94 LYS A O 1
ATOM 730 N N . ALA A 1 95 ? -14.648 -7.362 12.138 1.00 95.06 95 ALA A N 1
ATOM 731 C CA . ALA A 1 95 ? -15.945 -7.976 12.414 1.00 95.06 95 ALA A CA 1
ATOM 732 C C . ALA A 1 95 ? -16.903 -6.970 13.069 1.00 95.06 95 ALA A C 1
ATOM 734 O O . ALA A 1 95 ? -18.042 -6.800 12.629 1.00 95.06 95 ALA A O 1
ATOM 735 N N . ARG A 1 96 ? -16.416 -6.222 14.069 1.00 93.69 96 ARG A N 1
ATOM 736 C CA . ARG A 1 96 ? -17.199 -5.174 14.731 1.00 93.69 96 ARG A CA 1
ATOM 737 C C . ARG A 1 96 ? -17.622 -4.060 13.773 1.00 93.69 96 ARG A C 1
ATOM 739 O O . ARG A 1 96 ? -18.777 -3.656 13.814 1.00 93.69 96 ARG A O 1
ATOM 746 N N . LEU A 1 97 ? -16.729 -3.575 12.908 1.00 95.06 97 LEU A N 1
ATOM 747 C CA . LEU A 1 97 ? -17.054 -2.521 11.938 1.00 95.06 97 LEU A CA 1
ATOM 748 C C . LEU A 1 97 ? -18.129 -2.957 10.941 1.00 95.06 97 LEU A C 1
ATOM 750 O O . LEU A 1 97 ? -19.008 -2.162 10.612 1.00 95.06 97 LEU A O 1
ATOM 754 N N . ILE A 1 98 ? -18.077 -4.206 10.480 1.00 94.19 98 ILE A N 1
ATOM 755 C CA . ILE A 1 98 ? -19.106 -4.767 9.603 1.00 94.19 98 ILE A CA 1
ATOM 756 C C . ILE A 1 98 ? -20.440 -4.846 10.359 1.00 94.19 98 ILE A C 1
ATOM 758 O O . ILE A 1 98 ? -21.457 -4.375 9.851 1.00 94.19 98 ILE A O 1
ATOM 762 N N . ASN A 1 99 ? -20.442 -5.355 11.596 1.00 92.94 99 ASN A N 1
ATOM 763 C CA . ASN A 1 99 ? -21.651 -5.413 12.419 1.00 92.94 99 ASN A CA 1
ATOM 764 C C . ASN A 1 99 ? -22.258 -4.021 12.669 1.00 92.94 99 ASN A C 1
ATOM 766 O O . ASN A 1 99 ? -23.466 -3.833 12.510 1.00 92.94 99 ASN A O 1
ATOM 770 N N . ASP A 1 100 ? -21.426 -3.039 13.026 1.00 92.19 100 ASP A N 1
ATOM 771 C CA . ASP A 1 100 ? -21.838 -1.650 13.242 1.00 92.19 100 ASP A CA 1
ATOM 772 C C . ASP A 1 100 ? -22.456 -1.055 11.961 1.00 92.19 100 ASP A C 1
ATOM 774 O O . ASP A 1 100 ? -23.469 -0.358 12.034 1.00 92.19 100 ASP A O 1
ATOM 778 N N . ALA A 1 101 ? -21.898 -1.365 10.783 1.00 93.69 101 ALA A N 1
ATOM 779 C CA . ALA A 1 101 ? -22.424 -0.908 9.497 1.00 93.69 101 ALA A CA 1
ATOM 780 C C . ALA A 1 101 ? -23.808 -1.501 9.182 1.00 93.69 101 ALA A C 1
ATOM 782 O O . ALA A 1 101 ? -24.717 -0.759 8.817 1.00 93.69 101 ALA A O 1
ATOM 783 N N . PHE A 1 102 ? -24.010 -2.810 9.364 1.00 94.00 102 PHE A N 1
ATOM 784 C CA . PHE A 1 102 ? -25.330 -3.428 9.166 1.00 94.00 102 PHE A CA 1
ATOM 785 C C . PHE A 1 102 ? -26.360 -2.929 10.185 1.00 94.00 102 PHE A C 1
ATOM 787 O O . PHE A 1 102 ? -27.487 -2.593 9.814 1.00 94.00 102 PHE A O 1
ATOM 794 N N . THR A 1 103 ? -25.951 -2.786 11.448 1.00 92.06 103 THR A N 1
ATOM 795 C CA . THR A 1 103 ? -26.805 -2.259 12.521 1.00 92.06 103 THR A CA 1
ATOM 796 C C . THR A 1 103 ? -27.274 -0.838 12.210 1.00 92.06 103 THR A C 1
ATOM 798 O O . THR A 1 103 ? -28.448 -0.527 12.397 1.00 92.06 103 THR A O 1
ATOM 801 N N . LEU A 1 104 ? -26.398 0.015 11.664 1.00 93.00 104 LEU A N 1
ATOM 802 C CA . LEU A 1 104 ? -26.751 1.373 11.231 1.00 93.00 104 LEU A CA 1
ATOM 803 C C . LEU A 1 104 ? -27.858 1.388 10.162 1.00 93.00 104 LEU A C 1
ATOM 805 O O . LEU A 1 104 ? -28.632 2.341 10.084 1.00 93.00 104 LEU A O 1
ATOM 809 N N . HIS A 1 105 ? -27.955 0.327 9.361 1.00 94.31 105 HIS A N 1
ATOM 810 C CA . HIS A 1 105 ? -28.994 0.141 8.351 1.00 94.31 105 HIS A CA 1
ATOM 811 C C . HIS A 1 105 ? -30.196 -0.677 8.850 1.00 94.31 105 HIS A C 1
ATOM 813 O O . HIS A 1 105 ? -31.031 -1.079 8.042 1.00 94.31 105 HIS A O 1
ATOM 819 N N . ASN A 1 106 ? -30.317 -0.894 10.165 1.00 94.88 106 ASN A N 1
ATOM 820 C CA . ASN A 1 106 ? -31.357 -1.715 10.795 1.00 94.88 106 ASN A CA 1
ATOM 821 C C . ASN A 1 106 ? -31.407 -3.153 10.251 1.00 94.88 106 ASN A C 1
ATOM 823 O O . ASN A 1 106 ? -32.472 -3.768 10.189 1.00 94.88 106 ASN A O 1
ATOM 827 N N . VAL A 1 107 ? -30.254 -3.689 9.846 1.00 95.69 107 VAL A N 1
ATOM 828 C CA . VAL A 1 107 ? -30.108 -5.076 9.408 1.00 95.69 107 VAL A CA 1
ATOM 829 C C . VAL A 1 107 ? -29.439 -5.868 10.524 1.00 95.69 107 VAL A C 1
ATOM 831 O O . VAL A 1 107 ? -28.315 -5.570 10.923 1.00 95.69 107 VAL A O 1
ATOM 834 N N . THR A 1 108 ? -30.121 -6.901 11.016 1.00 91.19 108 THR A N 1
ATOM 835 C CA . THR A 1 108 ? -29.550 -7.859 11.968 1.00 91.19 108 THR A CA 1
ATOM 836 C C . THR A 1 108 ? -28.995 -9.049 11.203 1.00 91.19 108 THR A C 1
ATOM 838 O O . THR A 1 108 ? -29.723 -9.719 10.470 1.00 91.19 108 THR A O 1
ATOM 841 N N . LEU A 1 109 ? -27.700 -9.312 11.365 1.00 89.31 109 LEU A N 1
ATOM 842 C CA . LEU A 1 109 ? -27.072 -10.484 10.770 1.00 89.31 109 LEU A CA 1
ATOM 843 C C . LEU A 1 109 ? -27.488 -11.756 11.529 1.00 89.31 109 LEU A C 1
ATOM 845 O O . LEU A 1 109 ? -27.617 -11.723 12.753 1.00 89.31 109 LEU A O 1
ATOM 849 N N . PRO A 1 110 ? -27.697 -12.882 10.826 1.00 87.56 110 PRO A N 1
ATOM 850 C CA . PRO A 1 110 ? -28.201 -14.116 11.433 1.00 87.56 110 PRO A CA 1
ATOM 851 C C . PRO A 1 110 ? -27.171 -14.835 12.316 1.00 87.56 110 PRO A C 1
ATOM 853 O O . PRO A 1 110 ? -27.545 -15.675 13.129 1.00 87.56 110 PRO A O 1
ATOM 856 N N . ALA A 1 111 ? -25.884 -14.534 12.148 1.00 89.00 111 ALA A N 1
ATOM 857 C CA . ALA A 1 111 ? -24.784 -15.143 12.881 1.00 89.00 111 ALA A CA 1
ATOM 858 C C . ALA A 1 111 ? -23.679 -14.113 13.143 1.00 89.00 111 ALA A C 1
ATOM 860 O O . ALA A 1 111 ? -23.636 -13.054 12.509 1.00 89.00 111 ALA A O 1
ATOM 861 N N . ALA A 1 112 ? -22.784 -14.446 14.076 1.00 88.06 112 ALA A N 1
ATOM 862 C CA . ALA A 1 112 ? -21.555 -13.693 14.281 1.00 88.06 112 ALA A CA 1
ATOM 863 C C . ALA A 1 112 ? -20.720 -13.678 12.991 1.00 88.06 112 ALA A C 1
ATOM 865 O O . ALA A 1 112 ? -20.693 -14.657 12.245 1.00 88.06 112 ALA A O 1
ATOM 866 N N . ILE A 1 113 ? -20.056 -12.553 12.733 1.00 91.62 113 ILE A N 1
ATOM 867 C CA . ILE A 1 113 ? -19.212 -12.384 11.551 1.00 91.62 113 ILE A CA 1
ATOM 868 C C . ILE A 1 113 ? -17.890 -13.094 11.805 1.00 91.62 113 ILE A C 1
ATOM 870 O O . ILE A 1 113 ? -17.155 -12.717 12.718 1.00 91.62 113 ILE A O 1
ATOM 874 N N . ASP A 1 114 ? -17.601 -14.086 10.974 1.00 90.31 114 ASP A N 1
ATOM 875 C CA . ASP A 1 114 ? -16.293 -14.720 10.899 1.00 90.31 114 ASP A CA 1
ATOM 876 C C . ASP A 1 114 ? -15.440 -14.004 9.842 1.00 90.31 114 ASP A C 1
ATOM 878 O O . ASP A 1 114 ? -15.910 -13.738 8.732 1.00 90.31 114 ASP A O 1
ATOM 882 N N . ILE A 1 115 ? -14.209 -13.637 10.199 1.00 93.75 115 ILE A N 1
ATOM 883 C CA . ILE A 1 115 ? -13.271 -12.963 9.297 1.00 93.75 115 ILE A CA 1
ATOM 884 C C . ILE A 1 115 ? -12.235 -13.987 8.872 1.00 93.75 115 ILE A C 1
ATOM 886 O O . ILE A 1 115 ? -11.481 -14.494 9.696 1.00 93.75 115 ILE A O 1
ATOM 890 N N . TYR A 1 116 ? -12.156 -14.254 7.572 1.00 93.38 116 TYR A N 1
ATOM 891 C CA . TYR A 1 116 ? -11.089 -15.093 7.054 1.00 93.38 116 TYR A CA 1
ATOM 892 C C . TYR A 1 116 ? -9.746 -14.356 7.074 1.00 93.38 116 TYR A C 1
ATOM 894 O O . TYR A 1 116 ? -9.627 -13.223 6.597 1.00 93.38 116 TYR A O 1
ATOM 902 N N . CYS A 1 117 ? -8.713 -15.045 7.549 1.00 91.12 117 CYS A N 1
ATOM 903 C CA . CYS A 1 117 ? -7.331 -14.608 7.472 1.00 91.12 117 CYS A CA 1
ATOM 904 C C . CYS A 1 117 ? -6.424 -15.798 7.146 1.00 91.12 117 CYS A C 1
ATOM 906 O O . CYS A 1 117 ? -6.549 -16.873 7.727 1.00 91.12 117 CYS A O 1
ATOM 908 N N . ASP A 1 118 ? -5.479 -15.595 6.233 1.00 92.44 118 ASP A N 1
ATOM 909 C CA . ASP A 1 118 ? -4.461 -16.583 5.860 1.00 92.44 118 ASP A CA 1
ATOM 910 C C . ASP A 1 118 ? -3.236 -16.564 6.799 1.00 92.44 118 ASP A C 1
ATOM 912 O O . ASP A 1 118 ? -2.246 -17.249 6.545 1.00 92.44 118 ASP A O 1
ATOM 916 N N . ASN A 1 119 ? -3.296 -15.788 7.889 1.00 92.56 119 ASN A N 1
ATOM 917 C CA . ASN A 1 119 ? -2.211 -15.529 8.841 1.00 92.56 119 ASN A CA 1
ATOM 918 C C . ASN A 1 119 ? -0.944 -14.908 8.214 1.00 92.56 119 ASN A C 1
ATOM 920 O O . ASN A 1 119 ? 0.134 -14.945 8.814 1.00 92.56 119 ASN A O 1
ATOM 924 N N . VAL A 1 120 ? -1.053 -14.290 7.031 1.00 93.44 120 VAL A N 1
ATOM 925 C CA . VAL A 1 120 ? 0.060 -13.604 6.359 1.00 93.44 120 VAL A CA 1
ATOM 926 C C . VAL A 1 120 ? -0.061 -12.088 6.539 1.00 93.44 120 VAL A C 1
ATOM 928 O O . VAL A 1 120 ? -0.674 -11.376 5.748 1.00 93.44 120 VAL A O 1
ATOM 931 N N . ALA A 1 121 ? 0.590 -11.555 7.575 1.00 92.12 121 ALA A N 1
ATOM 932 C CA . ALA A 1 121 ? 0.543 -10.118 7.884 1.00 92.12 121 ALA A CA 1
ATOM 933 C C . ALA A 1 121 ? 1.375 -9.228 6.929 1.00 92.12 121 ALA A C 1
ATOM 935 O O . ALA A 1 121 ? 1.129 -8.026 6.814 1.00 92.12 121 ALA A O 1
ATOM 936 N N . TYR A 1 122 ? 2.384 -9.793 6.257 1.00 96.06 122 TYR A N 1
ATOM 937 C CA . TYR A 1 122 ? 3.400 -9.052 5.499 1.00 96.06 122 TYR A CA 1
ATOM 938 C C . TYR A 1 122 ? 3.758 -9.765 4.196 1.00 96.06 122 TYR A C 1
ATOM 940 O O . TYR A 1 122 ? 3.554 -10.964 4.062 1.00 96.06 122 TYR A O 1
ATOM 948 N N . GLY A 1 123 ? 4.317 -9.033 3.233 1.00 96.75 123 GLY A N 1
ATOM 949 C CA . GLY A 1 123 ? 4.744 -9.592 1.948 1.00 96.75 123 GLY A CA 1
ATOM 950 C C . GLY A 1 123 ? 3.612 -9.993 0.998 1.00 96.75 123 GLY A C 1
ATOM 951 O O . GLY A 1 123 ? 3.898 -10.446 -0.107 1.00 96.75 123 GLY A O 1
ATOM 952 N N . TYR A 1 124 ? 2.350 -9.811 1.392 1.00 96.12 124 TYR A N 1
ATOM 953 C CA . TYR A 1 124 ? 1.195 -10.265 0.621 1.00 96.12 124 TYR A CA 1
ATOM 954 C C . TYR A 1 124 ? 0.907 -9.409 -0.619 1.00 96.12 124 TYR A C 1
ATOM 956 O O . TYR A 1 124 ? 0.276 -9.904 -1.545 1.00 96.12 124 TYR A O 1
ATOM 964 N N . ARG A 1 125 ? 1.323 -8.129 -0.664 1.00 97.06 125 ARG A N 1
ATOM 965 C CA . ARG A 1 125 ? 1.025 -7.243 -1.803 1.00 97.06 125 ARG A CA 1
ATOM 966 C C . ARG A 1 125 ? 1.907 -7.580 -2.996 1.00 97.06 125 ARG A C 1
ATOM 968 O O . ARG A 1 125 ? 3.126 -7.407 -2.946 1.00 97.06 125 ARG A O 1
ATOM 975 N N . ASN A 1 126 ? 1.260 -7.909 -4.108 1.00 97.25 126 ASN A N 1
ATOM 976 C CA . ASN A 1 126 ? 1.915 -8.129 -5.396 1.00 97.25 126 ASN A CA 1
ATOM 977 C C . ASN A 1 126 ? 2.057 -6.860 -6.262 1.00 97.25 126 ASN A C 1
ATOM 979 O O . ASN A 1 126 ? 2.638 -6.932 -7.337 1.00 97.25 126 ASN A O 1
ATOM 983 N N . LYS A 1 127 ? 1.552 -5.695 -5.824 1.00 97.94 127 LYS A N 1
ATOM 984 C CA . LYS A 1 127 ? 1.628 -4.404 -6.540 1.00 97.94 127 LYS A CA 1
ATOM 985 C C . LYS A 1 127 ? 1.947 -3.259 -5.578 1.00 97.94 127 LYS A C 1
ATOM 987 O O . LYS A 1 127 ? 1.301 -3.137 -4.536 1.00 97.94 127 LYS A O 1
ATOM 992 N N . VAL A 1 128 ? 2.879 -2.379 -5.953 1.00 97.94 128 VAL A N 1
ATOM 993 C CA . VAL A 1 128 ? 3.201 -1.147 -5.212 1.00 97.94 128 VAL A CA 1
ATOM 994 C C . VAL A 1 128 ? 3.457 0.019 -6.159 1.00 97.94 128 VAL A C 1
ATOM 996 O O . VAL A 1 128 ? 4.144 -0.118 -7.167 1.00 97.94 128 VAL A O 1
ATOM 999 N N . GLU A 1 129 ? 2.945 1.191 -5.786 1.00 97.50 129 GLU A N 1
ATOM 1000 C CA . GLU A 1 129 ? 3.230 2.464 -6.445 1.00 97.50 129 GLU A CA 1
ATOM 1001 C C . GLU A 1 129 ? 4.089 3.340 -5.531 1.00 97.50 129 GLU A C 1
ATOM 1003 O O . GLU A 1 129 ? 3.636 3.821 -4.490 1.00 97.50 129 GLU A O 1
ATOM 1008 N N . PHE A 1 130 ? 5.335 3.562 -5.934 1.00 98.12 130 PHE A N 1
ATOM 1009 C CA . PHE A 1 130 ? 6.252 4.476 -5.269 1.00 98.12 130 PHE A CA 1
ATOM 1010 C C . PHE A 1 130 ? 6.200 5.851 -5.927 1.00 98.12 130 PHE A C 1
ATOM 1012 O O . PHE A 1 130 ? 6.112 5.997 -7.146 1.00 98.12 130 PHE A O 1
ATOM 1019 N N . SER A 1 131 ? 6.306 6.888 -5.111 1.00 96.94 131 SER A N 1
ATOM 1020 C CA . SER A 1 131 ? 6.632 8.230 -5.567 1.00 96.94 131 SER A CA 1
ATOM 1021 C C . SER A 1 131 ? 8.133 8.477 -5.467 1.00 96.94 131 SER A C 1
ATOM 1023 O O . SER A 1 131 ? 8.867 7.715 -4.853 1.00 96.94 131 SER A O 1
ATOM 1025 N N . TRP A 1 132 ? 8.561 9.611 -6.009 1.00 96.56 132 TRP A N 1
ATOM 1026 C CA . TRP A 1 132 ? 9.915 10.126 -5.888 1.00 96.56 132 TRP A CA 1
ATOM 1027 C C . TRP A 1 132 ? 10.003 11.284 -4.892 1.00 96.56 132 TRP A C 1
ATOM 1029 O O . TRP A 1 132 ? 9.048 12.055 -4.733 1.00 96.56 132 TRP A O 1
ATOM 1039 N N . TYR A 1 133 ? 11.156 11.409 -4.247 1.00 94.50 133 TYR A N 1
ATOM 1040 C CA . TYR A 1 133 ? 11.558 12.538 -3.417 1.00 94.50 133 TYR A CA 1
ATOM 1041 C C . TYR A 1 133 ? 12.998 12.922 -3.758 1.00 94.50 133 TYR A C 1
ATOM 1043 O O . TYR A 1 133 ? 13.809 12.049 -4.059 1.00 94.50 133 TYR A O 1
ATOM 1051 N N . SER A 1 134 ? 13.312 14.217 -3.727 1.00 90.00 134 SER A N 1
ATOM 1052 C CA . SER A 1 134 ? 14.698 14.667 -3.769 1.00 90.00 134 SER A CA 1
ATOM 1053 C C . SER A 1 134 ? 14.970 15.756 -2.748 1.00 90.00 134 SER A C 1
ATOM 1055 O O . SER A 1 134 ? 14.128 16.626 -2.507 1.00 90.00 134 SER A O 1
ATOM 1057 N N . LYS A 1 135 ? 16.151 15.698 -2.129 1.00 80.81 135 LYS A N 1
ATOM 1058 C CA . LYS A 1 135 ? 16.652 16.748 -1.242 1.00 80.81 135 LYS A CA 1
ATOM 1059 C C . LYS A 1 135 ? 17.785 17.474 -1.947 1.00 80.81 135 LYS A C 1
ATOM 1061 O O . LYS A 1 135 ? 18.806 16.864 -2.242 1.00 80.81 135 LYS A O 1
ATOM 1066 N N . SER A 1 136 ? 17.616 18.777 -2.155 1.00 63.03 136 SER A N 1
ATOM 1067 C CA . SER A 1 136 ? 18.710 19.607 -2.644 1.00 63.03 136 SER A CA 1
ATOM 1068 C C . SER A 1 136 ? 19.634 19.972 -1.494 1.00 63.03 136 SER A C 1
ATOM 1070 O O . SER A 1 136 ? 19.257 20.719 -0.584 1.00 63.03 136 SER A O 1
ATOM 1072 N N . ILE A 1 137 ? 20.832 19.391 -1.492 1.00 55.66 137 ILE A N 1
ATOM 1073 C CA . ILE A 1 137 ? 21.896 19.778 -0.570 1.00 55.66 137 ILE A CA 1
ATOM 1074 C C . ILE A 1 137 ? 22.596 20.982 -1.195 1.00 55.66 137 ILE A C 1
ATOM 1076 O O . ILE A 1 137 ? 23.503 20.844 -2.010 1.00 55.66 137 ILE A O 1
ATOM 1080 N N . MET A 1 138 ? 22.173 22.187 -0.817 1.00 39.28 138 MET A N 1
ATOM 1081 C CA . MET A 1 138 ? 22.982 23.370 -1.087 1.00 39.28 138 MET A CA 1
ATOM 1082 C C . MET A 1 138 ? 24.182 23.355 -0.141 1.00 39.28 138 MET A C 1
ATOM 1084 O O . MET A 1 138 ? 24.016 23.496 1.074 1.00 39.28 138 MET A O 1
ATOM 1088 N N . SER A 1 139 ? 25.394 23.205 -0.675 1.00 38.38 139 SER A N 1
ATOM 1089 C CA . SER A 1 139 ? 26.612 23.453 0.090 1.00 38.38 139 SER A CA 1
ATOM 1090 C C . SER A 1 139 ? 26.615 24.920 0.528 1.00 38.38 139 SER A C 1
ATOM 1092 O O . SER A 1 139 ? 26.861 25.824 -0.273 1.00 38.38 139 SER A O 1
ATOM 1094 N N . ARG A 1 140 ? 26.331 25.183 1.807 1.00 36.09 140 ARG A N 1
ATOM 1095 C CA . ARG A 1 140 ? 26.642 26.473 2.428 1.00 36.09 140 ARG A CA 1
ATOM 1096 C C . ARG A 1 140 ? 28.162 26.573 2.526 1.00 36.09 140 ARG A C 1
ATOM 1098 O O . ARG A 1 140 ? 28.743 26.204 3.541 1.00 36.09 140 ARG A O 1
ATOM 1105 N N . ALA A 1 141 ? 28.805 27.060 1.468 1.00 35.66 141 ALA A N 1
ATOM 1106 C CA . ALA A 1 141 ? 30.151 27.590 1.589 1.00 35.66 141 ALA A CA 1
ATOM 1107 C C . ALA A 1 141 ? 30.080 28.758 2.581 1.00 35.66 141 ALA A C 1
ATOM 1109 O O . ALA A 1 141 ? 29.413 29.767 2.341 1.00 35.66 141 ALA A O 1
ATOM 1110 N N . VAL A 1 142 ? 30.695 28.560 3.744 1.00 35.59 142 VAL A N 1
ATOM 1111 C CA . VAL A 1 142 ? 30.839 29.560 4.796 1.00 35.59 142 VAL A CA 1
ATOM 1112 C C . VAL A 1 142 ? 31.641 30.718 4.208 1.00 35.59 142 VAL A C 1
ATOM 1114 O O . VAL A 1 142 ? 32.856 30.639 4.071 1.00 35.59 142 VAL A O 1
ATOM 1117 N N . SER A 1 143 ? 30.960 31.801 3.838 1.00 34.69 143 SER A N 1
ATOM 1118 C CA . SER A 1 143 ? 31.618 33.081 3.602 1.00 34.69 143 SER A CA 1
ATOM 1119 C C . SER A 1 143 ? 32.032 33.623 4.967 1.00 34.69 143 SER A C 1
ATOM 1121 O O . SER A 1 143 ? 31.262 34.340 5.606 1.00 34.69 143 SER A O 1
ATOM 1123 N N . GLN A 1 144 ? 33.230 33.268 5.434 1.00 32.50 144 GLN A N 1
ATOM 1124 C CA . GLN A 1 144 ? 33.884 34.033 6.489 1.00 32.50 144 GLN A CA 1
ATOM 1125 C C . GLN A 1 144 ? 34.141 35.436 5.930 1.00 32.50 144 GLN A C 1
ATOM 1127 O O . GLN A 1 144 ? 35.040 35.652 5.124 1.00 32.50 144 GLN A O 1
ATOM 1132 N N . LYS A 1 145 ? 33.284 36.391 6.294 1.00 29.72 145 LYS A N 1
ATOM 1133 C CA . LYS A 1 145 ? 33.638 37.806 6.235 1.00 29.72 145 LYS A CA 1
ATOM 1134 C C . LYS A 1 145 ? 34.403 38.108 7.516 1.00 29.72 145 LYS A C 1
ATOM 1136 O O . LYS A 1 145 ? 33.791 38.229 8.575 1.00 29.72 145 LYS A O 1
ATOM 1141 N N . GLU A 1 146 ? 35.720 38.221 7.408 1.00 28.09 146 GLU A N 1
ATOM 1142 C CA . GLU A 1 146 ? 36.499 38.974 8.388 1.00 28.09 146 GLU A CA 1
ATOM 1143 C C . GLU A 1 146 ? 36.037 40.445 8.397 1.00 28.09 146 GLU A C 1
ATOM 1145 O O . GLU A 1 146 ? 35.677 40.992 7.344 1.00 28.09 146 GLU A O 1
ATOM 1150 N N . PRO A 1 147 ? 36.024 41.114 9.561 1.00 28.50 147 PRO A N 1
ATOM 1151 C CA . PRO A 1 147 ? 35.704 42.529 9.644 1.00 28.50 147 PRO A CA 1
ATOM 1152 C C . PRO A 1 147 ? 36.906 43.370 9.189 1.00 28.50 147 PRO A C 1
ATOM 1154 O O . PRO A 1 147 ? 37.980 43.319 9.782 1.00 28.50 147 PRO A O 1
ATOM 1157 N N . ARG A 1 148 ? 36.721 44.187 8.144 1.00 26.81 148 ARG A N 1
ATOM 1158 C CA . ARG A 1 148 ? 37.693 45.218 7.751 1.00 26.81 148 ARG A CA 1
ATOM 1159 C C . ARG A 1 148 ? 37.684 46.365 8.763 1.00 26.81 148 ARG A C 1
ATOM 1161 O O . ARG A 1 148 ? 36.681 47.067 8.886 1.00 26.81 148 ARG A O 1
ATOM 1168 N N . ALA A 1 149 ? 38.826 46.579 9.411 1.00 29.39 149 ALA A N 1
ATOM 1169 C CA . ALA A 1 149 ? 39.214 47.859 9.990 1.00 29.39 149 ALA A CA 1
ATOM 1170 C C . ALA A 1 149 ? 39.778 48.791 8.897 1.00 29.39 149 ALA A C 1
ATOM 1172 O O . ALA A 1 149 ? 40.267 48.347 7.859 1.00 29.39 149 ALA A O 1
ATOM 1173 N N . VAL A 1 150 ? 39.648 50.092 9.138 1.00 31.12 150 VAL A N 1
ATOM 1174 C CA . VAL A 1 150 ? 39.935 51.213 8.233 1.00 31.12 150 VAL A CA 1
ATOM 1175 C C . VAL A 1 150 ? 41.388 51.684 8.370 1.00 31.12 150 VAL A C 1
ATOM 1177 O O . VAL A 1 150 ? 41.809 51.932 9.495 1.00 31.12 150 VAL A O 1
ATOM 1180 N N . SER A 1 151 ? 42.082 51.950 7.253 1.00 28.59 151 SER A N 1
ATOM 1181 C CA . SER A 1 151 ? 43.023 53.086 7.113 1.00 28.59 151 SER A CA 1
ATOM 1182 C C . SER A 1 151 ? 43.549 53.276 5.672 1.00 28.59 151 SER A C 1
ATOM 1184 O O . SER A 1 151 ? 44.211 52.417 5.108 1.00 28.59 151 SER A O 1
ATOM 1186 N N . GLY A 1 152 ? 43.199 54.425 5.080 1.00 26.17 152 GLY A N 1
ATOM 1187 C CA . GLY A 1 152 ? 44.117 55.466 4.583 1.00 26.17 152 GLY A CA 1
ATOM 1188 C C . GLY A 1 152 ? 45.199 55.205 3.516 1.00 26.17 152 GLY A C 1
ATOM 1189 O O . GLY A 1 152 ? 46.185 54.533 3.781 1.00 26.17 152 GLY A O 1
ATOM 1190 N N . PHE A 1 153 ? 45.087 56.015 2.449 1.00 26.80 153 PHE A N 1
ATOM 1191 C CA . PHE A 1 153 ? 46.122 56.572 1.551 1.00 26.80 153 PHE A CA 1
ATOM 1192 C C . PHE A 1 153 ? 46.667 55.717 0.394 1.00 26.80 153 PHE A C 1
ATOM 1194 O O . PHE A 1 153 ? 47.015 54.554 0.545 1.00 26.80 153 PHE A O 1
ATOM 1201 N N . GLY A 1 154 ? 46.714 56.339 -0.792 1.00 26.23 154 GLY A N 1
ATOM 1202 C CA . GLY A 1 154 ? 47.069 55.716 -2.069 1.00 26.23 154 GLY A CA 1
ATOM 1203 C C . GLY A 1 154 ? 48.293 56.319 -2.752 1.00 26.23 154 GLY A C 1
ATOM 1204 O O . GLY A 1 154 ? 48.927 57.193 -2.173 1.00 26.23 154 GLY A O 1
ATOM 1205 N N . LEU A 1 155 ? 48.573 55.845 -3.977 1.00 25.36 155 LEU A N 1
ATOM 1206 C CA . LEU A 1 155 ? 49.179 56.535 -5.136 1.00 25.36 155 LEU A CA 1
ATOM 1207 C C . LEU A 1 155 ? 49.669 55.517 -6.205 1.00 25.36 155 LEU A C 1
ATOM 1209 O O . LEU A 1 155 ? 50.325 54.542 -5.865 1.00 25.36 155 LEU A O 1
ATOM 1213 N N . PHE A 1 156 ? 49.375 55.845 -7.474 1.00 25.41 156 PHE A N 1
ATOM 1214 C CA . PHE A 1 156 ? 49.999 55.465 -8.766 1.00 25.41 156 PHE A CA 1
ATOM 1215 C C . PHE A 1 156 ? 49.847 54.064 -9.423 1.00 25.41 156 PHE A C 1
ATOM 1217 O O . PHE A 1 156 ? 50.173 53.039 -8.842 1.00 25.41 156 PHE A O 1
ATOM 1224 N N . SER A 1 157 ? 49.378 54.133 -10.690 1.00 28.97 157 SER A N 1
ATOM 1225 C CA . SER A 1 157 ? 49.733 53.436 -11.959 1.00 28.97 157 SER A CA 1
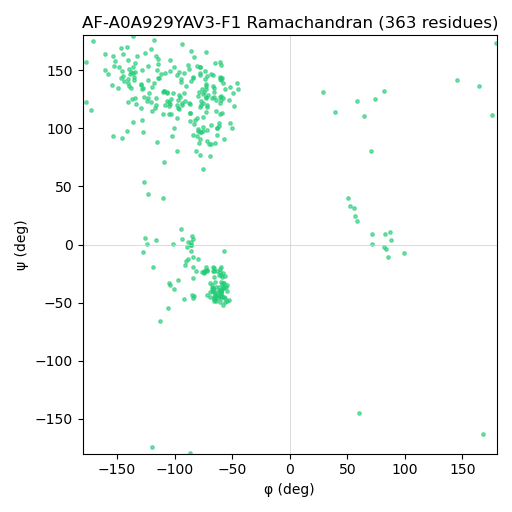ATOM 1226 C C . SER A 1 157 ? 50.314 52.013 -11.928 1.00 28.97 157 SER A C 1
ATOM 1228 O O . SER A 1 157 ? 51.338 51.797 -11.294 1.00 28.97 157 SER A O 1
ATOM 1230 N N . ASP A 1 158 ? 49.791 51.076 -12.733 1.00 27.75 158 ASP A N 1
ATOM 1231 C CA . ASP A 1 158 ? 50.166 50.920 -14.155 1.00 27.75 158 ASP A CA 1
ATOM 1232 C C . ASP A 1 158 ? 49.354 49.805 -14.857 1.00 27.75 158 ASP A C 1
ATOM 1234 O O . ASP A 1 158 ? 48.803 48.910 -14.213 1.00 27.75 158 ASP A O 1
ATOM 1238 N N . ASP A 1 159 ? 49.271 49.898 -16.184 1.00 33.16 159 ASP A N 1
ATOM 1239 C CA . ASP A 1 159 ? 48.633 48.964 -17.119 1.00 33.16 159 ASP A CA 1
ATOM 1240 C C . ASP A 1 159 ? 49.239 47.547 -17.095 1.00 33.16 159 ASP A C 1
ATOM 1242 O O . ASP A 1 159 ? 50.457 47.403 -17.090 1.00 33.16 159 ASP A O 1
ATOM 1246 N N . THR A 1 160 ? 48.412 46.493 -17.228 1.00 30.73 160 THR A N 1
ATOM 1247 C CA . THR A 1 160 ? 48.617 45.404 -18.222 1.00 30.73 160 THR A CA 1
ATOM 1248 C C . THR A 1 160 ? 47.503 44.339 -18.233 1.00 30.73 160 THR A C 1
ATOM 1250 O O . THR A 1 160 ? 47.214 43.674 -17.247 1.00 30.73 160 THR A O 1
ATOM 1253 N N . GLN A 1 161 ? 46.907 44.184 -19.420 1.00 29.91 161 GLN A N 1
ATOM 1254 C CA . GLN A 1 161 ? 46.538 42.939 -20.117 1.00 29.91 161 GLN A CA 1
ATOM 1255 C C . GLN A 1 161 ? 45.974 41.728 -19.337 1.00 29.91 161 GLN A C 1
ATOM 1257 O O . GLN A 1 161 ? 46.689 40.982 -18.686 1.00 29.91 161 GLN A O 1
ATOM 1262 N N . GLY A 1 162 ? 44.699 41.434 -19.629 1.00 29.17 162 GLY A N 1
ATOM 1263 C CA . GLY A 1 162 ? 44.271 40.167 -20.240 1.00 29.17 162 GLY A CA 1
ATOM 1264 C C . GLY A 1 162 ? 44.455 38.864 -19.454 1.00 29.17 162 GLY A C 1
ATOM 1265 O O . GLY A 1 162 ? 45.547 38.324 -19.390 1.00 29.17 162 GLY A O 1
ATOM 1266 N N . VAL A 1 163 ? 43.334 38.281 -19.016 1.00 31.19 163 VAL A N 1
ATOM 1267 C CA . VAL A 1 163 ? 42.834 36.944 -19.414 1.00 31.19 163 VAL A CA 1
ATOM 1268 C C . VAL A 1 163 ? 41.576 36.662 -18.582 1.00 31.19 163 VAL A C 1
ATOM 1270 O O . VAL A 1 163 ? 41.622 36.478 -17.369 1.00 31.19 163 VAL A O 1
ATOM 1273 N N . ASN A 1 164 ? 40.425 36.641 -19.256 1.00 31.23 164 ASN A N 1
ATOM 1274 C CA . ASN A 1 164 ? 39.175 36.117 -18.714 1.00 31.23 164 ASN A CA 1
ATOM 1275 C C . ASN A 1 164 ? 39.248 34.585 -18.757 1.00 31.23 164 ASN A C 1
ATOM 1277 O O . ASN A 1 164 ? 38.954 33.978 -19.784 1.00 31.23 164 ASN A O 1
ATOM 1281 N N . THR A 1 165 ? 39.615 33.950 -17.649 1.00 31.59 165 THR A N 1
ATOM 1282 C CA . THR A 1 165 ? 39.268 32.545 -17.408 1.00 31.59 165 THR A CA 1
ATOM 1283 C C . THR A 1 165 ? 38.071 32.509 -16.474 1.00 31.59 165 THR A C 1
ATOM 1285 O O . THR A 1 165 ? 38.210 32.673 -15.260 1.00 31.59 165 THR A O 1
ATOM 1288 N N . ASN A 1 166 ? 36.889 32.301 -17.063 1.00 33.41 166 ASN A N 1
ATOM 1289 C CA . ASN A 1 166 ? 35.723 31.784 -16.358 1.00 33.41 166 ASN A CA 1
ATOM 1290 C C . ASN A 1 166 ? 36.157 30.501 -15.645 1.00 33.41 166 ASN A C 1
ATOM 1292 O O . ASN A 1 166 ? 36.383 29.478 -16.284 1.00 33.41 166 ASN A O 1
ATOM 1296 N N . SER A 1 167 ? 36.335 30.577 -14.329 1.00 32.34 167 SER A N 1
ATOM 1297 C CA . SER A 1 167 ? 36.439 29.385 -13.503 1.00 32.34 167 SER A CA 1
ATOM 1298 C C . SER A 1 167 ? 35.024 28.986 -13.126 1.00 32.34 167 SER A C 1
ATOM 1300 O O . SER A 1 167 ? 34.356 29.644 -12.324 1.00 32.34 167 SER A O 1
ATOM 1302 N N . ASP A 1 168 ? 34.573 27.915 -13.768 1.00 37.56 168 ASP A N 1
ATOM 1303 C CA . ASP A 1 168 ? 33.395 27.148 -13.407 1.00 37.56 168 ASP A CA 1
ATOM 1304 C C . ASP A 1 168 ? 33.463 26.798 -11.916 1.00 37.56 168 ASP A C 1
ATOM 1306 O O . ASP A 1 168 ? 34.157 25.877 -11.484 1.00 37.56 168 ASP A O 1
ATOM 1310 N N . ARG A 1 169 ? 32.731 27.552 -11.092 1.00 35.00 169 ARG A N 1
ATOM 1311 C CA . ARG A 1 169 ? 32.336 27.080 -9.765 1.00 35.00 169 ARG A CA 1
ATOM 1312 C C . ARG A 1 169 ? 31.173 26.119 -9.951 1.00 35.00 169 ARG A C 1
ATOM 1314 O O . ARG A 1 169 ? 30.022 26.461 -9.688 1.00 35.00 169 ARG A O 1
ATOM 1321 N N . ASP A 1 170 ? 31.509 24.909 -10.380 1.00 40.19 170 ASP A N 1
ATOM 1322 C CA . ASP A 1 170 ? 30.653 23.737 -10.258 1.00 40.19 170 ASP A CA 1
ATOM 1323 C C . ASP A 1 170 ? 30.473 23.425 -8.764 1.00 40.19 170 ASP A C 1
ATOM 1325 O O . ASP A 1 170 ? 31.225 22.685 -8.127 1.00 40.19 170 ASP A O 1
ATOM 1329 N N . GLY A 1 171 ? 29.471 24.060 -8.159 1.00 37.66 171 GLY A N 1
ATOM 1330 C CA . GLY A 1 171 ? 28.952 23.642 -6.867 1.00 37.66 171 GLY A CA 1
ATOM 1331 C C . GLY A 1 171 ? 28.247 22.301 -7.040 1.00 37.66 171 GLY A C 1
ATOM 1332 O O . GLY A 1 171 ? 27.124 22.261 -7.540 1.00 37.66 171 GLY A O 1
ATOM 1333 N N . LEU A 1 172 ? 28.896 21.208 -6.626 1.00 43.12 172 LEU A N 1
ATOM 1334 C CA . LEU A 1 172 ? 28.306 19.870 -6.543 1.00 43.12 172 LEU A CA 1
ATOM 1335 C C . LEU A 1 172 ? 27.066 19.882 -5.633 1.00 43.12 172 LEU A C 1
ATOM 1337 O O . LEU A 1 172 ? 27.153 19.654 -4.427 1.00 43.12 172 LEU A O 1
ATOM 1341 N N . SER A 1 173 ? 25.893 20.117 -6.218 1.00 45.06 173 SER A N 1
ATOM 1342 C CA . SER A 1 173 ? 24.622 19.731 -5.608 1.00 45.06 173 SER A CA 1
ATOM 1343 C C . SER A 1 173 ? 24.414 18.238 -5.864 1.00 45.06 173 SER A C 1
ATOM 1345 O O . SER A 1 173 ? 24.050 17.823 -6.963 1.00 45.06 173 SER A O 1
ATOM 1347 N N . SER A 1 174 ? 24.719 17.395 -4.877 1.00 53.34 174 SER A N 1
ATOM 1348 C CA . SER A 1 174 ? 24.285 15.998 -4.907 1.00 53.34 174 SER A CA 1
ATOM 1349 C C . SER A 1 174 ? 22.819 15.945 -4.478 1.00 53.34 174 SER A C 1
ATOM 1351 O O . SER A 1 174 ? 22.489 15.800 -3.303 1.00 53.34 174 SER A O 1
ATOM 1353 N N . ASP A 1 175 ? 21.916 16.117 -5.442 1.00 62.34 175 ASP A N 1
ATOM 1354 C CA . ASP A 1 175 ? 20.499 15.828 -5.229 1.00 62.34 175 ASP A CA 1
ATOM 1355 C C . ASP A 1 175 ? 20.354 14.319 -4.962 1.00 62.34 175 ASP A C 1
ATOM 1357 O O . ASP A 1 175 ? 20.632 13.490 -5.832 1.00 62.34 175 ASP A O 1
ATOM 1361 N N . THR A 1 176 ? 19.933 13.936 -3.753 1.00 84.38 176 THR A N 1
ATOM 1362 C CA . THR A 1 176 ? 19.612 12.529 -3.463 1.00 84.38 176 THR A CA 1
ATOM 1363 C C . THR A 1 176 ? 18.250 12.213 -4.074 1.00 84.38 176 THR A C 1
ATOM 1365 O O . THR A 1 176 ? 17.285 12.918 -3.795 1.00 84.38 176 THR A O 1
ATOM 1368 N N . LEU A 1 177 ? 18.158 11.200 -4.944 1.00 93.38 177 LEU A N 1
ATOM 1369 C CA . LEU A 1 177 ? 16.884 10.718 -5.493 1.00 93.38 177 LEU A CA 1
ATOM 1370 C C . LEU A 1 177 ? 16.419 9.493 -4.704 1.00 93.38 177 LEU A C 1
ATOM 1372 O O . LEU A 1 177 ? 17.103 8.471 -4.683 1.00 93.38 177 LEU A O 1
ATOM 1376 N N . ASP A 1 178 ? 15.244 9.581 -4.095 1.00 95.81 178 ASP A N 1
ATOM 1377 C CA . ASP A 1 178 ? 14.727 8.576 -3.173 1.00 95.81 178 ASP A CA 1
ATOM 1378 C C . ASP A 1 178 ? 13.311 8.123 -3.542 1.00 95.81 178 ASP A C 1
ATOM 1380 O O . ASP A 1 178 ? 12.514 8.892 -4.092 1.00 95.81 178 ASP A O 1
ATOM 1384 N N . LEU A 1 179 ? 12.990 6.869 -3.208 1.00 97.31 179 LEU A N 1
ATOM 1385 C CA . LEU A 1 179 ? 11.614 6.377 -3.230 1.00 97.31 179 LEU A CA 1
ATOM 1386 C C . LEU A 1 179 ? 10.854 6.976 -2.045 1.00 97.31 179 LEU A C 1
ATOM 1388 O O . LEU A 1 179 ? 11.421 7.255 -0.987 1.00 97.31 179 LEU A O 1
ATOM 1392 N N . ALA A 1 180 ? 9.556 7.183 -2.220 1.00 97.44 180 ALA A N 1
ATOM 1393 C CA . ALA A 1 180 ? 8.723 7.800 -1.207 1.00 97.44 180 ALA A CA 1
ATOM 1394 C C . ALA A 1 180 ? 7.262 7.359 -1.283 1.00 97.44 180 ALA A C 1
ATOM 1396 O O . ALA A 1 180 ? 6.725 7.105 -2.361 1.00 97.44 180 ALA A O 1
ATOM 1397 N N . PHE A 1 181 ? 6.575 7.418 -0.146 1.00 97.12 181 PHE A N 1
ATOM 1398 C CA . PHE A 1 181 ? 5.115 7.445 -0.095 1.00 97.12 181 PHE A CA 1
ATOM 1399 C C . PHE A 1 181 ? 4.609 8.853 0.206 1.00 97.12 181 PHE A C 1
ATOM 1401 O O . PHE A 1 181 ? 5.326 9.710 0.727 1.00 97.12 181 PHE A O 1
ATOM 1408 N N . PHE A 1 182 ? 3.353 9.122 -0.144 1.00 94.25 182 PHE A N 1
ATOM 1409 C CA . PHE A 1 182 ? 2.684 10.328 0.331 1.00 94.25 182 PHE A CA 1
ATOM 1410 C C . PHE A 1 182 ? 2.352 10.173 1.811 1.00 94.25 182 PHE A C 1
ATOM 1412 O O . PHE A 1 182 ? 1.838 9.137 2.220 1.00 94.25 182 PHE A O 1
ATOM 1419 N N . ARG A 1 183 ? 2.589 11.208 2.613 1.00 92.94 183 ARG A N 1
ATOM 1420 C CA . ARG A 1 183 ? 2.097 11.268 3.991 1.00 92.94 183 ARG A CA 1
ATOM 1421 C C . ARG A 1 183 ? 0.575 11.387 3.968 1.00 92.94 183 ARG A C 1
ATOM 1423 O O . ARG A 1 183 ? 0.060 12.319 3.344 1.00 92.94 183 ARG A O 1
ATOM 1430 N N . ARG A 1 184 ? -0.124 10.491 4.677 1.00 88.88 184 ARG A N 1
ATOM 1431 C CA . ARG A 1 184 ? -1.594 10.489 4.781 1.00 88.88 184 ARG A CA 1
ATOM 1432 C C . ARG A 1 184 ? -2.147 11.898 5.031 1.00 88.88 184 ARG A C 1
ATOM 1434 O O . ARG A 1 184 ? -1.625 12.647 5.855 1.00 88.88 184 ARG A O 1
ATOM 1441 N N . GLY A 1 185 ? -3.194 12.260 4.289 1.00 83.75 185 GLY A N 1
ATOM 1442 C CA . GLY A 1 185 ? -3.877 13.553 4.415 1.00 83.75 185 GLY A CA 1
ATOM 1443 C C . GLY A 1 185 ? -3.092 14.764 3.894 1.0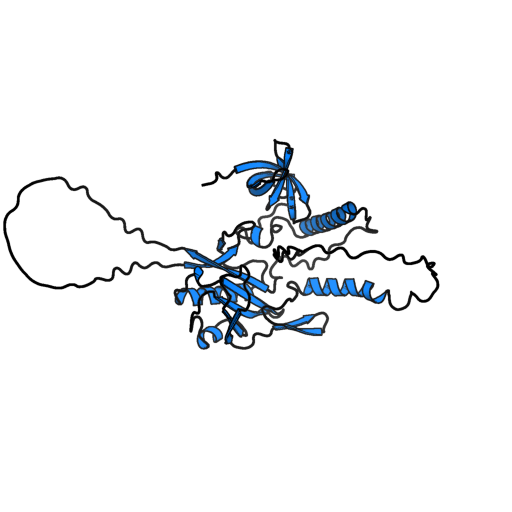0 83.75 185 GLY A C 1
ATOM 1444 O O . GLY A 1 185 ? -3.512 15.898 4.113 1.00 83.75 185 GLY A O 1
ATOM 1445 N N . SER A 1 186 ? -1.957 14.574 3.209 1.00 87.44 186 SER A N 1
ATOM 1446 C CA . SER A 1 186 ? -1.146 15.681 2.691 1.00 87.44 186 SER A CA 1
ATOM 1447 C C . SER A 1 186 ? -0.441 15.345 1.372 1.00 87.44 186 SER A C 1
ATOM 1449 O O . SER A 1 186 ? -0.364 14.194 0.955 1.00 87.44 186 SER A O 1
ATOM 1451 N N . LYS A 1 187 ? 0.139 16.365 0.725 1.00 87.62 187 LYS A N 1
ATOM 1452 C CA . LYS A 1 187 ? 1.046 16.188 -0.426 1.00 87.62 187 LYS A CA 1
ATOM 1453 C C . LYS A 1 187 ? 2.505 15.941 -0.012 1.00 87.62 187 LYS A C 1
ATOM 1455 O O . LYS A 1 187 ? 3.364 15.803 -0.881 1.00 87.62 187 LYS A O 1
ATOM 1460 N N . GLY A 1 188 ? 2.791 15.926 1.293 1.00 91.94 188 GLY A N 1
ATOM 1461 C CA . GLY A 1 188 ? 4.128 15.677 1.824 1.00 91.94 188 GLY A CA 1
ATOM 1462 C C . GLY A 1 188 ? 4.609 14.264 1.502 1.00 91.94 188 GLY A C 1
ATOM 1463 O O . GLY A 1 188 ? 3.799 13.368 1.267 1.00 91.94 188 GLY A O 1
ATOM 1464 N N . LYS A 1 189 ? 5.926 14.070 1.491 1.00 94.12 189 LYS A N 1
ATOM 1465 C CA . LYS A 1 189 ? 6.568 12.788 1.193 1.00 94.12 189 LYS A CA 1
ATOM 1466 C C . LYS A 1 189 ? 7.248 12.216 2.427 1.00 94.12 189 LYS A C 1
ATOM 1468 O O . LYS A 1 189 ? 7.750 12.971 3.257 1.00 94.12 189 LYS A O 1
ATOM 1473 N N . ILE A 1 190 ? 7.244 10.895 2.515 1.00 95.25 190 ILE A N 1
ATOM 1474 C CA . ILE A 1 190 ? 8.010 10.100 3.470 1.00 95.25 190 ILE A CA 1
ATOM 1475 C C . ILE A 1 190 ? 8.959 9.266 2.624 1.00 95.25 190 ILE A C 1
ATOM 1477 O O . ILE A 1 190 ? 8.488 8.504 1.781 1.00 95.25 190 ILE A O 1
ATOM 1481 N N . VAL A 1 191 ? 10.261 9.471 2.802 1.00 96.31 191 VAL A N 1
ATOM 1482 C CA . VAL A 1 191 ? 11.290 8.669 2.132 1.00 96.31 191 VAL A CA 1
ATOM 1483 C C . VAL A 1 191 ? 11.213 7.243 2.661 1.00 96.31 191 VAL A C 1
ATOM 1485 O O . VAL A 1 191 ? 11.059 7.048 3.863 1.00 96.31 191 VAL A O 1
ATOM 1488 N N . VAL A 1 192 ? 11.292 6.264 1.765 1.00 96.31 192 VAL A N 1
ATOM 1489 C CA . VAL A 1 192 ? 11.243 4.841 2.108 1.00 96.31 192 VAL A CA 1
ATOM 1490 C C . VAL A 1 192 ? 12.242 4.054 1.271 1.00 96.31 192 VAL A C 1
ATOM 1492 O O . VAL A 1 192 ? 12.505 4.398 0.121 1.00 96.31 192 VAL A O 1
ATOM 1495 N N . ASP A 1 193 ? 12.746 2.954 1.821 1.00 94.50 193 ASP A N 1
ATOM 1496 C CA . ASP A 1 193 ? 13.497 1.952 1.052 1.00 94.50 193 ASP A CA 1
ATOM 1497 C C . ASP A 1 193 ? 12.594 0.851 0.468 1.00 94.50 193 ASP A C 1
ATOM 1499 O O . ASP A 1 193 ? 13.013 0.099 -0.412 1.00 94.50 193 ASP A O 1
ATOM 1503 N N . GLY A 1 194 ? 11.353 0.757 0.946 1.00 96.31 194 GLY A N 1
ATOM 1504 C CA . GLY A 1 194 ? 10.372 -0.255 0.573 1.00 96.31 194 GLY A CA 1
ATOM 1505 C C . GLY A 1 194 ? 9.179 -0.243 1.529 1.00 96.31 194 GLY A C 1
ATOM 1506 O O . GLY A 1 194 ? 8.974 0.717 2.270 1.00 96.31 194 GLY A O 1
ATOM 1507 N N . THR A 1 195 ? 8.394 -1.316 1.528 1.00 97.31 195 THR A N 1
ATOM 1508 C CA . THR A 1 195 ? 7.376 -1.579 2.561 1.00 97.31 195 THR A CA 1
ATOM 1509 C C . THR A 1 195 ? 7.348 -3.056 2.906 1.00 97.31 195 THR A C 1
ATOM 1511 O O . THR A 1 195 ? 7.460 -3.910 2.022 1.00 97.31 195 THR A O 1
ATOM 1514 N N . SER A 1 196 ? 7.153 -3.363 4.186 1.00 97.50 196 SER A N 1
ATOM 1515 C CA . SER A 1 196 ? 6.965 -4.730 4.668 1.00 97.50 196 SER A CA 1
ATOM 1516 C C . SER A 1 196 ? 5.739 -5.432 4.077 1.00 97.50 196 SER A C 1
ATOM 1518 O O . SER A 1 196 ? 5.689 -6.657 4.052 1.00 97.50 196 SER A O 1
ATOM 1520 N N . LEU A 1 197 ? 4.755 -4.686 3.565 1.00 97.44 197 LEU A N 1
ATOM 1521 C CA . LEU A 1 197 ? 3.544 -5.255 2.968 1.00 97.44 197 LEU A CA 1
ATOM 1522 C C . LEU A 1 197 ? 3.789 -5.892 1.596 1.00 97.44 197 LEU A C 1
ATOM 1524 O O . LEU A 1 197 ? 2.978 -6.699 1.155 1.00 97.44 197 LEU A O 1
ATOM 1528 N N . ALA A 1 198 ? 4.857 -5.502 0.901 1.00 97.75 198 ALA A N 1
ATOM 1529 C CA . ALA A 1 198 ? 5.119 -5.911 -0.473 1.00 97.75 198 ALA A CA 1
ATOM 1530 C C . ALA A 1 198 ? 5.981 -7.164 -0.552 1.00 97.75 198 ALA A C 1
ATOM 1532 O O . ALA A 1 198 ? 6.891 -7.348 0.260 1.00 97.75 198 ALA A O 1
ATOM 1533 N N . HIS A 1 199 ? 5.744 -7.976 -1.582 1.00 97.94 199 HIS A N 1
ATOM 1534 C CA . HIS A 1 199 ? 6.612 -9.103 -1.894 1.00 97.94 199 HIS A CA 1
ATOM 1535 C C . HIS A 1 199 ? 8.084 -8.638 -1.997 1.00 97.94 199 HIS A C 1
ATOM 1537 O O . HIS A 1 199 ? 8.350 -7.609 -2.633 1.00 97.94 199 HIS A O 1
ATOM 1543 N N . PRO A 1 200 ? 9.072 -9.355 -1.421 1.00 97.94 200 PRO A N 1
ATOM 1544 C CA . PRO A 1 200 ? 10.463 -8.890 -1.374 1.00 97.94 200 PRO A CA 1
ATOM 1545 C C . PRO A 1 200 ? 11.061 -8.530 -2.742 1.00 97.94 200 PRO A C 1
ATOM 1547 O O . PRO A 1 200 ? 11.820 -7.566 -2.851 1.00 97.94 200 PRO A O 1
ATOM 1550 N N . ALA A 1 201 ? 10.671 -9.253 -3.797 1.00 98.25 201 ALA A N 1
ATOM 1551 C CA . ALA A 1 201 ? 11.112 -8.985 -5.167 1.00 98.25 201 ALA A CA 1
ATOM 1552 C C . ALA A 1 201 ? 10.738 -7.568 -5.651 1.00 98.25 201 ALA A C 1
ATOM 1554 O O . ALA A 1 201 ? 11.524 -6.932 -6.354 1.00 98.25 201 ALA A O 1
ATOM 1555 N N . ILE A 1 202 ? 9.592 -7.031 -5.211 1.00 98.56 202 ILE A N 1
ATOM 1556 C CA . ILE A 1 202 ? 9.151 -5.666 -5.531 1.00 98.56 202 ILE A CA 1
ATOM 1557 C C . ILE A 1 202 ? 10.100 -4.641 -4.910 1.00 98.56 202 ILE A C 1
ATOM 1559 O O . ILE A 1 202 ? 10.576 -3.741 -5.600 1.00 98.56 202 ILE A O 1
ATOM 1563 N N . ASN A 1 203 ? 10.411 -4.793 -3.619 1.00 98.38 203 ASN A N 1
ATOM 1564 C CA . ASN A 1 203 ? 11.321 -3.888 -2.915 1.00 98.38 203 ASN A CA 1
ATOM 1565 C C . ASN A 1 203 ? 12.745 -3.961 -3.496 1.00 98.38 203 ASN A C 1
ATOM 1567 O O . ASN A 1 203 ? 13.433 -2.945 -3.594 1.00 98.38 203 ASN A O 1
ATOM 1571 N N . ASN A 1 204 ? 13.200 -5.146 -3.909 1.00 98.44 204 ASN A N 1
ATOM 1572 C CA . ASN A 1 204 ? 14.504 -5.326 -4.553 1.00 98.44 204 ASN A CA 1
ATOM 1573 C C . ASN A 1 204 ? 14.577 -4.596 -5.898 1.00 98.44 204 ASN A C 1
ATOM 1575 O O . ASN A 1 204 ? 15.509 -3.824 -6.126 1.00 98.44 204 ASN A O 1
ATOM 1579 N N . LEU A 1 205 ? 13.571 -4.781 -6.756 1.00 98.69 205 LEU A N 1
ATOM 1580 C CA . LEU A 1 205 ? 13.511 -4.114 -8.052 1.00 98.69 205 LEU A CA 1
ATOM 1581 C C . LEU A 1 205 ? 13.365 -2.593 -7.915 1.00 98.69 205 LEU A C 1
ATOM 1583 O O . LEU A 1 205 ? 14.061 -1.847 -8.601 1.00 98.69 205 LEU A O 1
ATOM 1587 N N . ALA A 1 206 ? 12.512 -2.116 -7.007 1.00 98.56 206 ALA A N 1
ATOM 1588 C CA . ALA A 1 206 ? 12.322 -0.684 -6.794 1.00 98.56 206 ALA A CA 1
ATOM 1589 C C . ALA A 1 206 ? 13.628 0.010 -6.369 1.00 98.56 206 ALA A C 1
ATOM 1591 O O . ALA A 1 206 ? 13.962 1.074 -6.897 1.00 98.56 206 ALA A O 1
ATOM 1592 N N . ARG A 1 207 ? 14.402 -0.614 -5.468 1.00 98.31 207 ARG A N 1
ATOM 1593 C CA . ARG A 1 207 ? 15.725 -0.114 -5.061 1.00 98.31 207 ARG A CA 1
ATOM 1594 C C . ARG A 1 207 ? 16.721 -0.121 -6.218 1.00 98.31 207 ARG A C 1
ATOM 1596 O O . ARG A 1 207 ? 17.384 0.889 -6.423 1.00 98.31 207 ARG A O 1
ATOM 1603 N N . ALA A 1 208 ? 16.764 -1.192 -7.013 1.00 98.19 208 ALA A N 1
ATOM 1604 C CA . ALA A 1 208 ? 17.633 -1.266 -8.188 1.00 98.19 208 ALA A CA 1
ATOM 1605 C C . ALA A 1 208 ? 17.336 -0.143 -9.200 1.00 98.19 208 ALA A C 1
ATOM 1607 O O . ALA A 1 208 ? 18.257 0.524 -9.669 1.00 98.19 208 ALA A O 1
ATOM 1608 N N . ILE A 1 209 ? 16.055 0.132 -9.478 1.00 98.06 209 ILE A N 1
ATOM 1609 C CA . ILE A 1 209 ? 15.645 1.229 -10.370 1.00 98.06 209 ILE A CA 1
ATOM 1610 C C . ILE A 1 209 ? 16.014 2.592 -9.773 1.00 98.06 209 ILE A C 1
ATOM 1612 O O . ILE A 1 209 ? 16.556 3.442 -10.476 1.00 98.06 209 ILE A O 1
ATOM 1616 N N . ARG A 1 210 ? 15.759 2.817 -8.477 1.00 97.06 210 ARG A N 1
ATOM 1617 C CA . ARG A 1 210 ? 16.177 4.050 -7.787 1.00 97.06 210 ARG A CA 1
ATOM 1618 C C . ARG A 1 210 ? 17.683 4.267 -7.919 1.00 97.06 210 ARG A C 1
ATOM 1620 O O . ARG A 1 210 ? 18.111 5.363 -8.273 1.00 97.06 210 ARG A O 1
ATOM 1627 N N . ASP A 1 211 ? 18.472 3.240 -7.626 1.00 95.44 211 ASP A N 1
ATOM 1628 C CA . ASP A 1 211 ? 19.928 3.333 -7.623 1.00 95.44 211 ASP A CA 1
ATOM 1629 C C . ASP A 1 211 ? 20.474 3.570 -9.033 1.00 95.44 211 ASP A C 1
ATOM 1631 O O . ASP A 1 211 ? 21.353 4.410 -9.202 1.00 95.44 211 ASP A O 1
ATOM 1635 N N . LEU A 1 212 ? 19.884 2.964 -10.065 1.00 95.56 212 LEU A N 1
ATOM 1636 C CA . LEU A 1 212 ? 20.170 3.295 -11.463 1.00 95.56 212 LEU A CA 1
ATOM 1637 C C . LEU A 1 212 ? 19.901 4.781 -11.751 1.00 95.56 212 LEU A C 1
ATOM 1639 O O . LEU A 1 212 ? 20.787 5.492 -12.228 1.00 95.56 212 LEU A O 1
ATOM 1643 N N . LEU A 1 213 ? 18.710 5.285 -11.415 1.00 94.88 213 LEU A N 1
ATOM 1644 C CA . LEU A 1 213 ? 18.318 6.666 -11.717 1.00 94.88 213 LEU A CA 1
ATOM 1645 C C . LEU A 1 213 ? 19.147 7.715 -10.961 1.00 94.88 213 LEU A C 1
ATOM 1647 O O . LEU A 1 213 ? 19.364 8.811 -11.484 1.00 94.88 213 LEU A O 1
ATOM 1651 N N . ARG A 1 214 ? 19.676 7.385 -9.775 1.00 92.06 214 ARG A N 1
ATOM 1652 C CA . ARG A 1 214 ? 20.622 8.249 -9.043 1.00 92.06 214 ARG A CA 1
ATOM 1653 C C . ARG A 1 214 ? 21.879 8.555 -9.865 1.00 92.06 214 ARG A C 1
ATOM 1655 O O . ARG A 1 214 ? 22.346 9.692 -9.849 1.00 92.06 214 ARG A O 1
ATOM 1662 N N . HIS A 1 215 ? 22.389 7.594 -10.639 1.00 89.75 215 HIS A N 1
ATOM 1663 C CA . HIS A 1 215 ? 23.570 7.796 -11.492 1.00 89.75 215 HIS A CA 1
ATOM 1664 C C . HIS A 1 215 ? 23.283 8.682 -12.713 1.00 89.75 215 HIS A C 1
ATOM 1666 O O . HIS A 1 215 ? 24.196 9.296 -13.261 1.00 89.75 215 HIS A O 1
ATOM 1672 N N . LYS A 1 216 ? 22.013 8.796 -13.118 1.00 88.06 216 LYS A N 1
ATOM 1673 C CA . LYS A 1 216 ? 21.566 9.574 -14.284 1.00 88.06 216 LYS A CA 1
ATOM 1674 C C . LYS A 1 216 ? 21.268 11.044 -13.964 1.00 88.06 216 LYS A C 1
ATOM 1676 O O . LYS A 1 216 ? 20.844 11.778 -14.850 1.00 88.06 216 LYS A O 1
ATOM 1681 N N . ARG A 1 217 ? 21.470 11.482 -12.710 1.00 80.56 217 ARG A N 1
ATOM 1682 C CA . ARG A 1 217 ? 21.198 12.855 -12.228 1.00 80.56 217 ARG A CA 1
ATOM 1683 C C . ARG A 1 217 ? 19.772 13.348 -12.540 1.00 80.56 217 ARG A C 1
ATOM 1685 O O . ARG A 1 217 ? 19.554 14.536 -12.764 1.00 80.56 217 ARG A O 1
ATOM 1692 N N . VAL A 1 218 ? 18.793 12.441 -12.545 1.00 90.25 218 VAL A N 1
ATOM 1693 C CA . VAL A 1 218 ? 17.383 12.787 -12.772 1.00 90.25 218 VAL A CA 1
ATOM 1694 C C . VAL A 1 218 ? 16.778 13.358 -11.494 1.00 90.25 218 VAL A C 1
ATOM 1696 O O . VAL A 1 218 ? 16.879 12.758 -10.423 1.00 90.25 218 VAL A O 1
ATOM 1699 N N . ALA A 1 219 ? 16.097 14.499 -11.596 1.00 90.69 219 ALA A N 1
ATOM 1700 C CA . ALA A 1 219 ? 15.439 15.105 -10.445 1.00 90.69 219 ALA A CA 1
ATOM 1701 C C . ALA A 1 219 ? 14.047 14.496 -10.202 1.00 90.69 219 ALA A C 1
ATOM 1703 O O . ALA A 1 219 ? 13.273 14.269 -11.137 1.00 90.69 219 ALA A O 1
ATOM 1704 N N . ALA A 1 220 ? 13.649 14.345 -8.932 1.00 92.62 220 ALA A N 1
ATOM 1705 C CA . ALA A 1 220 ? 12.336 13.798 -8.561 1.00 92.62 220 ALA A CA 1
ATOM 1706 C C . ALA A 1 220 ? 11.156 14.573 -9.177 1.00 92.62 220 ALA A C 1
ATOM 1708 O O . ALA A 1 220 ? 10.093 14.011 -9.432 1.00 92.62 220 ALA A O 1
ATOM 1709 N N . ARG A 1 221 ? 11.330 15.872 -9.464 1.00 92.31 221 ARG A N 1
ATOM 1710 C CA . ARG A 1 221 ? 10.314 16.706 -10.128 1.00 92.31 221 ARG A CA 1
ATOM 1711 C C . ARG A 1 221 ? 10.022 16.300 -11.576 1.00 92.31 221 ARG A C 1
ATOM 1713 O O . ARG A 1 221 ? 8.961 16.669 -12.067 1.00 92.31 221 ARG A O 1
ATOM 1720 N N . GLN A 1 222 ? 10.917 15.561 -12.224 1.00 94.25 222 GLN A N 1
ATOM 1721 C CA . GLN A 1 222 ? 10.770 15.086 -13.605 1.00 94.25 222 GLN A CA 1
ATOM 1722 C C . GLN A 1 222 ? 10.097 13.709 -13.655 1.00 94.25 222 GLN A C 1
ATOM 1724 O O . GLN A 1 222 ? 9.558 13.300 -14.680 1.00 94.25 222 GLN A O 1
ATOM 1729 N N . LEU A 1 223 ? 10.077 13.009 -12.520 1.00 95.81 223 LEU A N 1
ATOM 1730 C CA . LEU A 1 223 ? 9.465 11.700 -12.348 1.00 95.81 223 LEU A CA 1
ATOM 1731 C C . LEU A 1 223 ? 8.099 11.827 -11.668 1.00 95.81 223 LEU A C 1
ATOM 1733 O O . LEU A 1 223 ? 7.839 12.772 -10.917 1.00 95.81 223 LEU A O 1
ATOM 1737 N N . LYS A 1 224 ? 7.204 10.874 -11.928 1.00 95.12 224 LYS A N 1
ATOM 1738 C CA . LYS A 1 224 ? 5.848 10.860 -11.367 1.00 95.12 224 LYS A CA 1
ATOM 1739 C C . LYS A 1 224 ? 5.653 9.707 -10.391 1.00 95.12 224 LYS A C 1
ATOM 1741 O O . LYS A 1 224 ? 5.522 9.945 -9.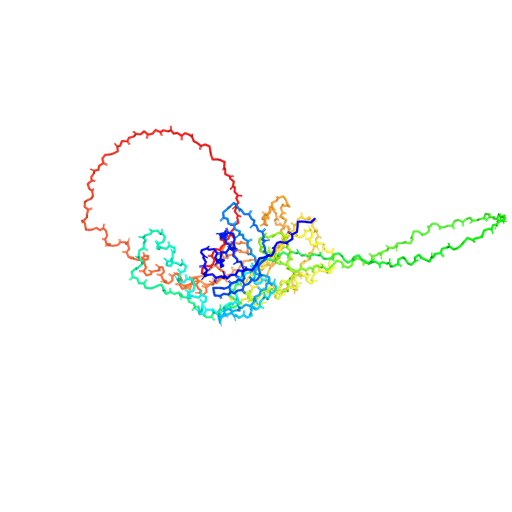192 1.00 95.12 224 LYS A O 1
ATOM 1746 N N . THR A 1 225 ? 5.704 8.482 -10.900 1.00 97.56 225 THR A N 1
ATOM 1747 C CA . THR A 1 225 ? 5.453 7.253 -10.140 1.00 97.56 225 THR A CA 1
ATOM 1748 C C . THR A 1 225 ? 6.337 6.145 -10.682 1.00 97.56 225 THR A C 1
ATOM 1750 O O . THR A 1 225 ? 6.550 6.058 -11.888 1.00 97.56 225 THR A O 1
ATOM 1753 N N . LEU A 1 226 ? 6.834 5.294 -9.796 1.00 98.56 226 LEU A N 1
ATOM 1754 C CA . LEU A 1 226 ? 7.350 3.982 -10.147 1.00 98.56 226 LEU A CA 1
ATOM 1755 C C . LEU A 1 226 ? 6.323 2.946 -9.711 1.00 98.56 226 LEU A C 1
ATOM 1757 O O . LEU A 1 226 ? 6.086 2.772 -8.517 1.00 98.56 226 LEU A O 1
ATOM 1761 N N . LEU A 1 227 ? 5.703 2.287 -10.679 1.00 98.56 227 LEU A N 1
ATOM 1762 C CA . LEU A 1 227 ? 4.810 1.170 -10.429 1.00 98.56 227 LEU A CA 1
ATOM 1763 C C . LEU A 1 227 ? 5.602 -0.126 -10.585 1.00 98.56 227 LEU A C 1
ATOM 1765 O O . LEU A 1 227 ? 6.258 -0.329 -11.603 1.00 98.56 227 LEU A O 1
ATOM 1769 N N . VAL A 1 228 ? 5.522 -1.004 -9.592 1.00 98.62 228 VAL A N 1
ATOM 1770 C CA . VAL A 1 228 ? 6.136 -2.330 -9.640 1.00 98.62 228 VAL A CA 1
ATOM 1771 C C . VAL A 1 228 ? 5.094 -3.368 -9.265 1.00 98.62 228 VAL A C 1
ATOM 1773 O O . VAL A 1 228 ? 4.326 -3.179 -8.317 1.00 98.62 228 VAL A O 1
ATOM 1776 N N . ARG A 1 229 ? 5.076 -4.469 -10.010 1.00 98.50 229 ARG A N 1
ATOM 1777 C CA . ARG A 1 229 ? 4.177 -5.590 -9.775 1.00 98.50 229 ARG A CA 1
ATOM 1778 C C . ARG A 1 229 ? 4.907 -6.907 -9.966 1.00 98.50 229 ARG A C 1
ATOM 1780 O O . ARG A 1 229 ? 5.771 -6.982 -10.831 1.00 98.50 229 ARG A O 1
ATOM 1787 N N . CYS A 1 230 ? 4.547 -7.930 -9.206 1.00 98.12 230 CYS A N 1
ATOM 1788 C CA . CYS A 1 230 ? 4.997 -9.295 -9.438 1.00 98.12 230 CYS A CA 1
ATOM 1789 C C . CYS A 1 230 ? 3.823 -10.269 -9.549 1.00 98.12 230 CYS A C 1
ATOM 1791 O O . CYS A 1 230 ? 2.692 -9.930 -9.196 1.00 98.12 230 CYS A O 1
ATOM 1793 N N . ASP A 1 231 ? 4.100 -11.457 -10.068 1.00 97.00 231 ASP A N 1
ATOM 1794 C CA . ASP A 1 231 ? 3.214 -12.618 -9.961 1.00 97.00 231 ASP A CA 1
ATOM 1795 C C . ASP A 1 231 ? 3.483 -13.386 -8.650 1.00 97.00 231 ASP A C 1
ATOM 1797 O O . ASP A 1 231 ? 4.341 -12.987 -7.849 1.00 97.00 231 ASP A O 1
ATOM 1801 N N . GLN A 1 232 ? 2.758 -14.481 -8.407 1.00 93.88 232 GLN A N 1
ATOM 1802 C CA . GLN A 1 232 ? 2.933 -15.347 -7.234 1.00 93.88 232 GLN A CA 1
ATOM 1803 C C . GLN A 1 232 ? 4.312 -16.017 -7.176 1.00 93.88 232 GLN A C 1
ATOM 1805 O O . GLN A 1 232 ? 4.752 -16.396 -6.091 1.00 93.88 232 GLN A O 1
ATOM 1810 N N . SER A 1 233 ? 5.012 -16.155 -8.309 1.00 94.69 233 SER A N 1
ATOM 1811 C CA . SER A 1 233 ? 6.384 -16.684 -8.344 1.00 94.69 233 SER A CA 1
ATOM 1812 C C . SER A 1 233 ? 7.434 -15.637 -7.949 1.00 94.69 233 SER A C 1
ATOM 1814 O O . SER A 1 233 ? 8.593 -15.972 -7.700 1.00 94.69 233 SER A O 1
ATOM 1816 N N . GLY A 1 234 ? 7.035 -14.363 -7.876 1.00 96.06 234 GLY A N 1
ATOM 1817 C CA . GLY A 1 234 ? 7.918 -13.237 -7.603 1.00 96.06 234 GLY A CA 1
ATOM 1818 C C . GLY A 1 234 ? 8.578 -12.645 -8.850 1.00 96.06 234 GLY A C 1
ATOM 1819 O O . GLY A 1 234 ? 9.465 -11.803 -8.704 1.00 96.06 234 GLY A O 1
ATOM 1820 N N . SER A 1 235 ? 8.156 -13.031 -10.060 1.00 97.50 235 SER A N 1
ATOM 1821 C CA . SER A 1 235 ? 8.638 -12.427 -11.305 1.00 97.50 235 SER A CA 1
ATOM 1822 C C . SER A 1 235 ? 8.070 -11.019 -11.454 1.00 97.50 235 SER A C 1
ATOM 1824 O O . SER A 1 235 ? 6.855 -10.824 -11.481 1.00 97.50 235 SER A O 1
ATOM 1826 N N . CYS A 1 236 ? 8.944 -10.014 -11.522 1.0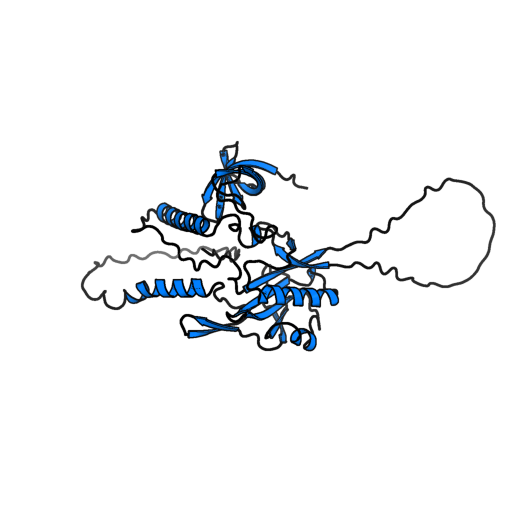0 98.25 236 CYS A N 1
ATOM 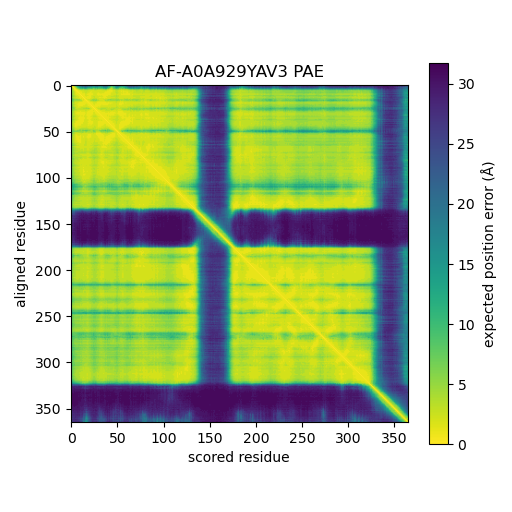1827 C CA . CYS A 1 236 ? 8.542 -8.611 -11.489 1.00 98.25 236 CYS A CA 1
ATOM 1828 C C . CYS A 1 236 ? 8.455 -7.964 -12.878 1.00 98.25 236 CYS A C 1
ATOM 1830 O O . CYS A 1 236 ? 9.295 -8.193 -13.748 1.00 98.25 236 CYS A O 1
ATOM 1832 N N . VAL A 1 237 ? 7.507 -7.041 -13.025 1.00 98.50 237 VAL A N 1
ATOM 1833 C CA . VAL A 1 237 ? 7.428 -6.034 -14.091 1.00 98.50 237 VAL A CA 1
ATOM 1834 C C . VAL A 1 237 ? 7.368 -4.642 -13.480 1.00 98.50 237 VAL A C 1
ATOM 1836 O O . VAL A 1 237 ? 6.896 -4.459 -12.353 1.00 98.50 237 VAL A O 1
ATOM 1839 N N . TRP A 1 238 ? 7.824 -3.639 -14.223 1.00 98.69 238 TRP A N 1
ATOM 1840 C CA . TRP A 1 238 ? 7.837 -2.257 -13.750 1.00 98.69 238 TRP A CA 1
ATOM 1841 C C . TRP A 1 238 ? 7.365 -1.267 -14.810 1.00 98.69 238 TRP A C 1
ATOM 1843 O O . TRP A 1 238 ? 7.486 -1.493 -16.009 1.00 98.69 238 TRP A O 1
ATOM 1853 N N . GLN A 1 239 ? 6.826 -0.142 -14.359 1.00 98.62 239 GLN A N 1
ATOM 1854 C CA . GLN A 1 239 ? 6.487 0.997 -15.201 1.00 98.62 239 GLN A CA 1
ATOM 1855 C C . GLN A 1 239 ? 6.987 2.278 -14.541 1.00 98.62 239 GLN A C 1
ATOM 1857 O O . GLN A 1 239 ? 6.593 2.615 -13.419 1.00 98.62 239 GLN A O 1
ATOM 1862 N N . LEU A 1 240 ? 7.845 3.009 -15.247 1.00 98.50 240 LEU A N 1
ATOM 1863 C CA . LEU A 1 240 ? 8.347 4.306 -14.818 1.00 98.50 240 LEU A CA 1
ATOM 1864 C C . LEU A 1 240 ? 7.550 5.418 -15.498 1.00 98.50 240 LEU A C 1
ATOM 1866 O O . LEU A 1 240 ? 7.708 5.676 -16.689 1.00 98.50 240 LEU A O 1
ATOM 1870 N N . TYR A 1 241 ? 6.719 6.105 -14.721 1.00 98.12 241 TYR A N 1
ATOM 1871 C CA . TYR A 1 241 ? 5.949 7.251 -15.184 1.00 98.12 241 TYR A CA 1
ATOM 1872 C C . TYR A 1 241 ? 6.785 8.526 -15.045 1.00 98.12 241 TYR A C 1
ATOM 1874 O O . TYR A 1 241 ? 7.177 8.901 -13.934 1.00 98.12 241 TYR A O 1
ATOM 1882 N N . ILE A 1 242 ? 7.010 9.225 -16.157 1.00 97.44 242 ILE A N 1
ATOM 1883 C CA . ILE A 1 242 ? 7.774 10.475 -16.238 1.00 97.44 242 ILE A CA 1
ATOM 1884 C C . ILE A 1 242 ? 6.881 11.648 -16.659 1.00 97.44 242 ILE A C 1
ATOM 1886 O O . ILE A 1 242 ? 5.883 11.474 -17.358 1.00 97.44 242 ILE A O 1
ATOM 1890 N N . LYS A 1 243 ? 7.231 12.850 -16.196 1.00 95.62 243 LYS A N 1
ATOM 1891 C CA . LYS A 1 243 ? 6.559 14.122 -16.521 1.00 95.62 243 LYS A CA 1
ATOM 1892 C C . LYS A 1 243 ? 7.249 14.885 -17.642 1.00 95.62 243 LYS A C 1
ATOM 1894 O O . LYS A 1 243 ? 6.576 15.587 -18.390 1.00 95.62 243 LYS A O 1
ATOM 1899 N N . ASP A 1 244 ? 8.562 14.722 -17.750 1.00 93.31 244 ASP A N 1
ATOM 1900 C CA . ASP A 1 244 ? 9.384 15.322 -18.794 1.00 93.31 244 ASP A CA 1
ATOM 1901 C C . ASP A 1 244 ? 9.830 14.215 -19.748 1.00 93.31 244 ASP A C 1
ATOM 1903 O O . ASP A 1 244 ? 10.034 13.079 -19.317 1.00 93.31 244 ASP A O 1
ATOM 1907 N N . ARG A 1 245 ? 9.989 14.513 -21.042 1.00 91.69 245 ARG A N 1
ATOM 1908 C CA . ARG A 1 245 ? 10.557 13.540 -21.983 1.00 91.69 245 ARG A CA 1
ATOM 1909 C C . ARG A 1 245 ? 12.062 13.453 -21.750 1.00 91.69 245 ARG A C 1
ATOM 1911 O O . ARG A 1 245 ? 12.787 14.399 -22.038 1.00 91.69 245 ARG A O 1
ATOM 1918 N N . LEU A 1 246 ? 12.498 12.321 -21.210 1.00 91.00 246 LEU A N 1
ATOM 1919 C CA . LEU A 1 246 ? 13.887 12.040 -20.859 1.00 91.00 246 LEU A CA 1
ATOM 1920 C C . LEU A 1 246 ? 14.384 10.893 -21.749 1.00 91.00 246 LEU A C 1
ATOM 1922 O O . LEU A 1 246 ? 14.197 9.729 -21.383 1.00 91.00 246 LEU A O 1
ATOM 1926 N N . PRO A 1 247 ? 14.922 11.189 -22.949 1.00 86.94 247 PRO A N 1
ATOM 1927 C CA . PRO A 1 247 ? 15.465 10.151 -23.817 1.00 86.94 247 PRO A CA 1
ATOM 1928 C C . PRO A 1 247 ? 16.595 9.412 -23.093 1.00 86.94 247 PRO A C 1
ATOM 1930 O O . PRO A 1 247 ? 17.354 10.022 -22.344 1.00 86.94 247 PRO A O 1
ATOM 1933 N N . GLU A 1 248 ? 16.668 8.094 -23.285 1.00 88.00 248 GLU A N 1
ATOM 1934 C CA . GLU A 1 248 ? 17.712 7.228 -22.709 1.00 88.00 248 GLU A CA 1
ATOM 1935 C C . GLU A 1 248 ? 17.831 7.269 -21.172 1.00 88.00 248 GLU A C 1
ATOM 1937 O O . GLU A 1 248 ? 18.875 6.935 -20.607 1.00 88.00 248 GLU A O 1
ATOM 1942 N N . ILE A 1 249 ? 16.748 7.627 -20.466 1.00 94.56 249 ILE A N 1
ATOM 1943 C CA . ILE A 1 249 ? 16.711 7.584 -18.995 1.00 94.56 249 ILE A CA 1
ATOM 1944 C C . ILE A 1 249 ? 17.073 6.195 -18.441 1.00 94.56 249 ILE A C 1
ATOM 1946 O O . ILE A 1 249 ? 17.735 6.102 -17.409 1.00 94.56 249 ILE A O 1
ATOM 1950 N N . ILE A 1 250 ? 16.654 5.137 -19.139 1.00 96.12 250 ILE A N 1
ATOM 1951 C CA . ILE A 1 250 ? 17.078 3.749 -1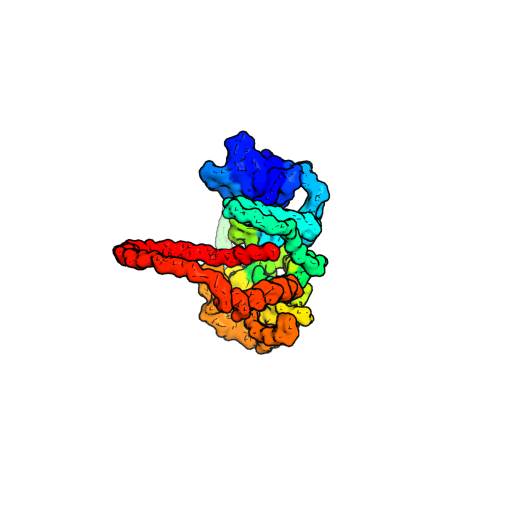8.932 1.00 96.12 250 ILE A CA 1
ATOM 1952 C C . ILE A 1 250 ? 17.316 3.153 -20.322 1.00 96.12 250 ILE A C 1
ATOM 1954 O O . ILE A 1 250 ? 16.424 3.218 -21.171 1.00 96.12 250 ILE A O 1
ATOM 1958 N N . THR A 1 251 ? 18.504 2.603 -20.570 1.00 96.12 251 THR A N 1
ATOM 1959 C CA . THR A 1 251 ? 18.831 1.930 -21.841 1.00 96.12 251 THR A CA 1
ATOM 1960 C C . THR A 1 251 ? 18.396 0.461 -21.832 1.00 96.12 251 THR A C 1
ATOM 1962 O O . THR A 1 251 ? 18.103 -0.103 -20.778 1.00 96.12 251 THR A O 1
ATOM 1965 N N . ALA A 1 252 ? 18.372 -0.193 -23.000 1.00 95.88 252 ALA A N 1
ATOM 1966 C CA . ALA A 1 252 ? 18.047 -1.621 -23.089 1.00 95.88 252 ALA A CA 1
ATOM 1967 C C . ALA A 1 252 ? 19.018 -2.498 -22.271 1.00 95.88 252 ALA A C 1
ATOM 1969 O O . ALA A 1 252 ? 18.574 -3.398 -21.560 1.00 95.88 252 ALA A O 1
ATOM 1970 N N . ASP A 1 253 ? 20.318 -2.185 -22.297 1.00 96.44 253 ASP A N 1
ATOM 1971 C CA . ASP A 1 253 ? 21.346 -2.909 -21.536 1.00 96.44 253 ASP A CA 1
ATOM 1972 C C . ASP A 1 253 ? 21.204 -2.718 -20.024 1.00 96.44 253 ASP A C 1
ATOM 1974 O O . ASP A 1 253 ? 21.498 -3.619 -19.239 1.00 96.44 253 ASP A O 1
ATOM 1978 N N . GLU A 1 254 ? 20.777 -1.532 -19.594 1.00 97.25 254 GLU A N 1
ATOM 1979 C CA . GLU A 1 254 ? 20.502 -1.250 -18.187 1.00 97.25 254 GLU A CA 1
ATOM 1980 C C . GLU A 1 254 ? 19.225 -1.955 -17.727 1.00 97.25 254 GLU A C 1
ATOM 19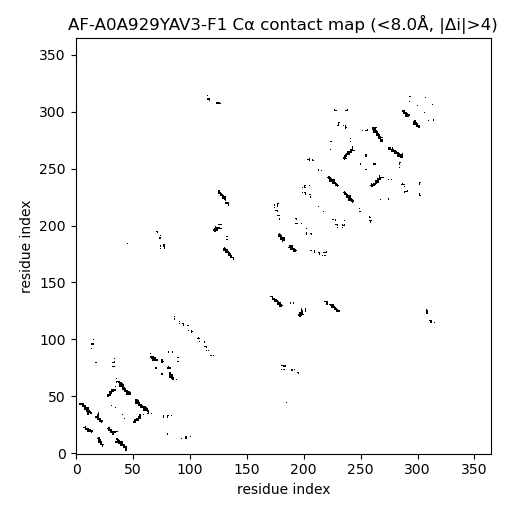82 O O . GLU A 1 254 ? 19.221 -2.579 -16.666 1.00 97.25 254 GLU A O 1
ATOM 1987 N N . ALA A 1 255 ? 18.168 -1.921 -18.544 1.00 97.12 255 ALA A N 1
ATOM 1988 C CA . ALA A 1 255 ? 16.919 -2.620 -18.272 1.00 97.12 255 ALA A CA 1
ATOM 1989 C C . ALA A 1 255 ? 17.122 -4.140 -18.170 1.00 97.12 255 ALA A C 1
ATOM 1991 O O . ALA A 1 255 ? 16.557 -4.762 -17.275 1.00 97.12 255 ALA A O 1
ATOM 1992 N N . ALA A 1 256 ? 17.973 -4.726 -19.019 1.00 96.69 256 ALA A N 1
ATOM 1993 C CA . ALA A 1 256 ? 18.301 -6.153 -18.993 1.00 96.69 256 ALA A CA 1
ATOM 1994 C C . ALA A 1 256 ? 19.054 -6.598 -17.722 1.00 96.69 256 ALA A C 1
ATOM 1996 O O . ALA A 1 256 ? 19.052 -7.781 -17.392 1.00 96.69 256 ALA A O 1
ATOM 1997 N N . LYS A 1 257 ? 19.695 -5.668 -16.997 1.00 97.69 257 LYS A N 1
ATOM 1998 C CA . LYS A 1 257 ? 20.388 -5.938 -15.722 1.00 97.69 257 LYS A CA 1
ATOM 1999 C C . LYS A 1 257 ? 19.471 -5.819 -14.503 1.00 97.69 257 LYS A C 1
ATOM 2001 O O . LYS A 1 257 ? 19.874 -6.198 -13.404 1.00 97.69 257 LYS A O 1
ATOM 2006 N N . LEU A 1 258 ? 18.269 -5.261 -14.663 1.00 97.75 258 LEU A N 1
ATOM 2007 C CA . LEU A 1 258 ? 17.300 -5.174 -13.575 1.00 97.75 258 LEU A CA 1
ATOM 2008 C C . LEU A 1 258 ? 16.725 -6.567 -13.269 1.00 97.75 258 LEU A C 1
ATOM 2010 O O . LEU A 1 258 ? 16.501 -7.347 -14.193 1.00 97.75 258 LEU A O 1
ATOM 2014 N N . PRO A 1 259 ? 16.424 -6.887 -11.996 1.00 97.06 259 PRO A N 1
ATOM 2015 C CA . PRO A 1 259 ? 15.792 -8.151 -11.615 1.00 97.06 259 PRO A CA 1
ATOM 2016 C C . PRO A 1 259 ? 14.291 -8.138 -11.966 1.00 97.06 259 PRO A C 1
ATOM 2018 O O . PRO A 1 259 ? 13.428 -8.112 -11.087 1.00 97.06 259 PRO A O 1
ATOM 2021 N N . ALA A 1 260 ? 13.977 -8.080 -13.259 1.00 97.62 260 ALA A N 1
ATOM 2022 C CA . ALA A 1 260 ? 12.630 -7.983 -13.807 1.00 97.62 260 ALA A CA 1
ATOM 2023 C C . ALA A 1 260 ? 12.527 -8.752 -15.129 1.00 97.62 260 ALA A C 1
ATOM 2025 O O . ALA A 1 260 ? 13.488 -8.799 -15.893 1.00 97.62 260 ALA A O 1
ATOM 2026 N N . GLN A 1 261 ? 11.346 -9.289 -15.442 1.00 97.06 261 GLN A N 1
ATOM 2027 C CA . GLN A 1 261 ? 11.088 -9.884 -16.760 1.00 97.06 261 GLN A CA 1
ATOM 2028 C C . GLN A 1 261 ? 10.899 -8.830 -17.866 1.00 97.06 261 GLN A C 1
ATOM 2030 O O . GLN A 1 261 ? 11.105 -9.109 -19.048 1.00 97.06 261 GLN A O 1
ATOM 2035 N N . GLY A 1 262 ? 10.516 -7.610 -17.487 1.00 97.75 262 GLY A N 1
ATOM 2036 C CA . GLY A 1 262 ? 10.305 -6.509 -18.414 1.00 97.75 262 GLY A CA 1
ATOM 2037 C C . GLY A 1 262 ? 9.842 -5.234 -17.725 1.00 97.75 262 GLY A C 1
ATOM 2038 O O . GLY A 1 262 ? 9.552 -5.211 -16.525 1.00 97.75 262 GLY A O 1
ATOM 2039 N N . GLY A 1 263 ? 9.765 -4.156 -18.493 1.00 98.19 263 GLY A N 1
ATOM 2040 C CA . GLY A 1 263 ? 9.226 -2.896 -18.009 1.00 98.19 263 GLY A CA 1
ATOM 2041 C C . GLY A 1 263 ? 9.027 -1.851 -19.092 1.00 98.19 263 GLY A C 1
ATOM 2042 O O . GLY A 1 263 ? 9.361 -2.065 -20.255 1.00 98.19 263 GLY A O 1
ATOM 2043 N N . GLU A 1 264 ? 8.450 -0.717 -18.709 1.00 98.19 264 GLU A N 1
ATOM 2044 C CA . GLU A 1 264 ? 8.100 0.353 -19.645 1.00 98.19 264 GLU A CA 1
ATOM 2045 C C . GLU A 1 264 ? 8.435 1.733 -19.085 1.00 98.19 264 GLU A C 1
ATOM 2047 O O . GLU A 1 264 ? 8.318 1.993 -17.884 1.00 98.19 264 GLU A O 1
ATOM 2052 N N . ILE A 1 265 ? 8.782 2.650 -19.986 1.00 98.12 265 ILE A N 1
ATOM 2053 C CA . ILE A 1 265 ? 8.866 4.079 -19.689 1.00 98.12 265 ILE A CA 1
ATOM 2054 C C . ILE A 1 265 ? 7.626 4.742 -20.269 1.00 98.12 265 ILE A C 1
ATOM 2056 O O . ILE A 1 265 ? 7.332 4.622 -21.459 1.00 98.12 265 ILE A O 1
ATOM 2060 N N . ILE A 1 266 ? 6.900 5.460 -19.421 1.00 97.75 266 ILE A N 1
ATOM 2061 C CA . ILE A 1 266 ? 5.590 6.012 -19.742 1.00 97.75 266 ILE A CA 1
ATOM 2062 C C . ILE A 1 266 ? 5.612 7.515 -19.523 1.00 97.75 266 ILE A C 1
ATOM 2064 O O . ILE A 1 266 ? 5.866 7.995 -18.420 1.00 97.75 266 ILE A O 1
ATOM 2068 N N . TYR A 1 267 ? 5.274 8.274 -20.558 1.00 97.38 267 TYR A N 1
ATOM 2069 C CA . TYR A 1 267 ? 4.964 9.684 -20.401 1.00 97.38 267 TYR A CA 1
ATOM 2070 C C . TYR A 1 267 ? 3.578 9.841 -19.768 1.00 97.38 267 TYR A C 1
ATOM 2072 O O . TYR A 1 267 ? 2.597 9.227 -20.206 1.00 97.38 267 TYR A O 1
ATOM 2080 N N . SER A 1 268 ? 3.489 10.676 -18.734 1.00 95.19 268 SER A N 1
ATOM 2081 C CA . SER A 1 268 ? 2.250 10.968 -18.021 1.00 95.19 268 SER A CA 1
ATOM 2082 C C . SER A 1 268 ? 2.042 12.468 -17.897 1.00 95.19 268 SER A C 1
ATOM 2084 O O . SER A 1 268 ? 2.828 13.133 -17.219 1.00 95.19 268 SER A O 1
ATOM 2086 N N . ASP A 1 269 ? 0.958 12.986 -18.492 1.00 91.44 269 ASP A N 1
ATOM 2087 C CA . ASP A 1 269 ? 0.646 14.420 -18.488 1.00 91.44 269 ASP A CA 1
ATOM 2088 C C . ASP A 1 269 ? 0.770 15.001 -17.058 1.00 91.44 269 ASP A C 1
ATOM 2090 O O . ASP A 1 269 ? 0.057 14.558 -16.138 1.00 91.44 269 ASP A O 1
ATOM 2094 N N . PRO A 1 270 ? 1.672 15.979 -16.837 1.00 88.69 270 PRO A N 1
ATOM 2095 C CA . PRO A 1 270 ? 1.869 16.615 -15.537 1.00 88.69 270 PRO A CA 1
ATOM 2096 C C . PRO A 1 270 ? 0.620 17.321 -15.000 1.00 88.69 270 PRO A C 1
ATOM 2098 O O . PRO A 1 270 ? 0.494 17.490 -13.788 1.00 88.69 270 PRO A O 1
ATOM 2101 N N . ARG A 1 271 ? -0.312 17.720 -15.878 1.00 89.19 271 ARG A N 1
ATOM 2102 C CA . ARG A 1 271 ? -1.579 18.365 -15.502 1.00 89.19 271 ARG A CA 1
ATOM 2103 C C . ARG A 1 271 ? -2.550 17.387 -14.849 1.00 89.19 271 ARG A C 1
ATOM 2105 O O . ARG A 1 271 ? -3.431 17.811 -14.103 1.00 89.19 271 ARG A O 1
ATOM 2112 N N . SER A 1 272 ? -2.396 16.084 -15.096 1.00 86.75 272 SER A N 1
ATOM 2113 C CA . SER A 1 272 ? -3.206 15.074 -14.424 1.00 86.75 272 SER A CA 1
ATOM 2114 C C . SER A 1 272 ? -2.664 14.804 -13.017 1.00 86.75 272 SER A C 1
ATOM 2116 O O . SER A 1 272 ? -1.485 14.459 -12.880 1.00 86.75 272 SER A O 1
ATOM 2118 N N . PRO A 1 273 ? -3.502 14.869 -11.965 1.00 83.56 273 PRO A N 1
ATOM 2119 C CA . PRO A 1 273 ? -3.074 14.493 -10.620 1.00 83.56 273 PRO A CA 1
ATOM 2120 C C . PRO A 1 273 ? -2.761 12.993 -10.501 1.00 83.56 273 PRO A C 1
ATOM 2122 O O . PRO A 1 273 ? -2.001 12.603 -9.620 1.00 83.56 273 PRO A O 1
ATOM 2125 N N . ALA A 1 274 ? -3.314 12.162 -11.391 1.00 86.62 274 ALA A N 1
ATOM 2126 C CA . ALA A 1 274 ? -3.095 10.722 -11.424 1.00 86.62 274 ALA A CA 1
ATOM 2127 C C . ALA A 1 274 ? -1.990 10.342 -12.421 1.00 86.62 274 ALA A C 1
ATOM 2129 O O . ALA A 1 274 ? -1.815 10.986 -13.461 1.00 86.62 274 ALA A O 1
ATOM 2130 N N . SER A 1 275 ? -1.262 9.267 -12.129 1.00 90.25 275 SER A N 1
ATOM 2131 C CA . SER A 1 275 ? -0.335 8.649 -13.079 1.00 90.25 275 SER A CA 1
ATOM 2132 C C . SER A 1 275 ? -1.134 7.879 -14.120 1.00 90.25 275 SER A C 1
ATOM 2134 O O . SER A 1 275 ? -1.667 6.809 -13.861 1.00 90.25 275 SER A O 1
ATOM 2136 N N . ARG A 1 276 ? -1.286 8.495 -15.291 1.00 92.31 276 ARG A N 1
ATOM 2137 C CA . ARG A 1 276 ? -2.014 7.949 -16.438 1.00 92.31 276 ARG A CA 1
ATOM 2138 C C . ARG A 1 276 ? -1.050 7.700 -17.580 1.00 92.31 276 ARG A C 1
ATOM 2140 O O . ARG A 1 276 ? -0.149 8.512 -17.799 1.00 92.31 276 ARG A O 1
ATOM 2147 N N . ILE A 1 277 ? -1.284 6.625 -18.320 1.00 94.88 277 ILE A N 1
ATOM 2148 C CA . ILE A 1 277 ? -0.546 6.317 -19.541 1.00 94.88 277 ILE A CA 1
ATOM 2149 C C . ILE A 1 277 ? -0.996 7.303 -20.615 1.00 94.88 277 ILE A C 1
ATOM 2151 O O . ILE A 1 277 ? -2.072 7.153 -21.184 1.00 94.88 277 ILE A O 1
ATOM 2155 N N . THR A 1 278 ? -0.208 8.357 -20.828 1.00 95.44 278 THR A N 1
ATOM 2156 C CA . THR A 1 278 ? -0.446 9.300 -21.932 1.00 95.44 278 THR A CA 1
ATOM 2157 C C . THR A 1 278 ? 0.204 8.767 -23.201 1.00 95.44 278 THR A C 1
ATOM 2159 O O . THR A 1 278 ? -0.417 8.766 -24.255 1.00 95.44 278 THR A O 1
ATOM 2162 N N . GLU A 1 279 ? 1.428 8.251 -23.079 1.00 96.44 279 GLU A N 1
ATOM 2163 C CA . GLU A 1 279 ? 2.169 7.625 -24.172 1.00 96.44 279 GLU A CA 1
ATOM 2164 C C . GLU A 1 279 ? 3.180 6.625 -23.599 1.00 96.44 279 GLU A C 1
ATOM 2166 O O . GLU A 1 279 ? 3.843 6.915 -22.599 1.00 96.44 279 GLU A O 1
ATOM 2171 N N . ARG A 1 280 ? 3.304 5.446 -24.219 1.00 96.75 280 ARG A N 1
ATOM 2172 C CA . ARG A 1 280 ? 4.375 4.487 -23.911 1.00 96.75 280 ARG A CA 1
ATOM 2173 C C . ARG A 1 280 ? 5.585 4.860 -24.758 1.00 96.75 280 ARG A C 1
ATOM 2175 O O . ARG A 1 280 ? 5.515 4.775 -25.978 1.00 96.75 280 ARG A O 1
ATOM 2182 N N . LEU A 1 281 ? 6.653 5.313 -24.110 1.00 96.75 281 LEU A N 1
ATOM 2183 C CA . LEU A 1 281 ? 7.855 5.802 -24.786 1.00 96.75 281 LEU A CA 1
ATOM 2184 C C . LEU A 1 281 ? 8.790 4.658 -25.168 1.00 96.75 281 LEU A C 1
ATOM 2186 O O . LEU A 1 281 ? 9.335 4.648 -26.265 1.00 96.75 281 LEU A O 1
ATOM 2190 N N . VAL A 1 282 ? 8.998 3.717 -24.244 1.00 96.50 282 VAL A N 1
ATOM 2191 C CA . VAL A 1 282 ? 9.923 2.593 -24.422 1.00 96.50 282 VAL A CA 1
ATOM 2192 C C . VAL A 1 282 ? 9.355 1.357 -23.738 1.00 96.50 282 VAL A C 1
ATOM 2194 O O . VAL A 1 282 ? 8.731 1.465 -22.680 1.00 96.50 282 VAL A O 1
ATOM 2197 N N . HIS A 1 283 ? 9.601 0.196 -24.337 1.00 97.06 283 HIS A N 1
ATOM 2198 C CA . HIS A 1 283 ? 9.196 -1.115 -23.848 1.00 97.06 283 HIS A CA 1
ATOM 2199 C C . HIS A 1 283 ? 10.414 -2.046 -23.793 1.00 97.06 283 HIS A C 1
ATOM 2201 O O . HIS A 1 283 ? 11.200 -2.091 -24.740 1.00 97.06 283 HIS A O 1
ATOM 2207 N N . PHE A 1 284 ? 10.560 -2.788 -22.695 1.00 97.56 284 PHE A N 1
ATOM 2208 C CA . PHE A 1 284 ? 11.661 -3.717 -22.446 1.00 97.56 284 PHE A CA 1
ATOM 2209 C C . PHE A 1 284 ? 11.121 -5.094 -22.054 1.00 97.56 284 PHE A C 1
ATOM 2211 O O . PHE A 1 284 ? 10.285 -5.191 -21.155 1.00 97.56 284 PHE A O 1
ATOM 2218 N N . GLY A 1 285 ? 11.665 -6.159 -22.649 1.00 96.31 285 GLY A N 1
ATOM 2219 C CA . GLY A 1 285 ? 11.369 -7.540 -22.251 1.00 96.31 285 GLY A CA 1
ATOM 2220 C C . GLY A 1 285 ? 9.890 -7.917 -22.384 1.00 96.31 285 GLY A C 1
ATOM 2221 O O . GLY A 1 285 ? 9.211 -7.468 -23.301 1.00 96.31 285 GLY A O 1
ATOM 2222 N N . ASN A 1 286 ? 9.398 -8.760 -21.472 1.00 96.00 286 ASN A N 1
ATOM 2223 C CA . ASN A 1 286 ? 7.983 -9.123 -21.382 1.00 96.00 286 ASN A CA 1
ATOM 2224 C C . ASN A 1 286 ? 7.337 -8.441 -20.170 1.00 96.00 286 ASN A C 1
ATOM 2226 O O . ASN A 1 286 ? 7.762 -8.635 -19.034 1.00 96.00 286 ASN A O 1
ATOM 2230 N N . THR A 1 287 ? 6.278 -7.667 -20.400 1.00 95.94 287 THR A N 1
ATOM 2231 C CA . THR A 1 287 ? 5.560 -6.929 -19.346 1.00 95.94 287 THR A CA 1
ATOM 2232 C C . THR A 1 287 ? 4.256 -7.599 -18.907 1.00 95.94 287 THR A C 1
ATOM 2234 O O . THR A 1 287 ? 3.554 -7.079 -18.036 1.00 95.94 287 THR A O 1
ATOM 2237 N N . THR A 1 288 ? 3.915 -8.749 -19.498 1.00 96.69 288 THR A N 1
ATOM 2238 C CA . THR A 1 288 ? 2.709 -9.509 -19.154 1.00 96.69 288 THR A CA 1
ATOM 2239 C C . THR A 1 288 ? 3.001 -10.462 -18.002 1.00 96.69 288 THR A C 1
ATOM 2241 O O . THR A 1 288 ? 3.849 -11.346 -18.123 1.00 96.69 288 THR A O 1
ATOM 2244 N N . LEU A 1 289 ? 2.263 -10.319 -16.904 1.00 97.19 289 LEU A N 1
ATOM 2245 C CA . LEU A 1 289 ? 2.287 -11.257 -15.783 1.00 97.19 289 LEU A CA 1
ATOM 2246 C C . LEU A 1 289 ? 1.271 -12.376 -15.997 1.00 97.19 289 LEU A C 1
ATOM 2248 O O . LEU A 1 289 ? 0.278 -12.194 -16.710 1.00 97.19 289 LEU A O 1
ATOM 2252 N N . THR A 1 290 ? 1.533 -13.528 -15.382 1.00 96.88 290 THR A N 1
ATOM 2253 C CA . THR A 1 290 ? 0.622 -14.672 -15.392 1.00 96.88 290 THR A CA 1
ATOM 2254 C C . THR A 1 290 ? 0.505 -15.237 -13.987 1.00 96.88 290 THR A C 1
ATOM 2256 O O . THR A 1 290 ? 1.517 -15.578 -13.393 1.00 96.88 290 THR A O 1
ATOM 2259 N N . ASP A 1 291 ? -0.720 -15.370 -13.491 1.00 97.50 291 ASP A N 1
ATOM 2260 C CA . ASP A 1 291 ? -1.021 -16.030 -12.219 1.00 97.50 291 ASP A CA 1
ATOM 2261 C C . ASP A 1 291 ? -2.171 -17.013 -12.400 1.00 97.50 291 ASP A C 1
ATOM 2263 O O . ASP A 1 291 ? -2.920 -16.945 -13.376 1.00 97.50 291 ASP A O 1
ATOM 2267 N N . THR A 1 292 ? -2.316 -17.934 -11.453 1.00 97.06 292 THR A N 1
ATOM 2268 C CA . THR A 1 292 ? -3.423 -18.890 -11.440 1.00 97.06 292 THR A CA 1
ATOM 2269 C C . THR A 1 292 ? -4.383 -18.540 -10.313 1.00 97.06 292 THR A C 1
ATOM 2271 O O . THR A 1 292 ? -3.958 -18.322 -9.186 1.00 97.06 292 THR A O 1
ATOM 2274 N N . ILE A 1 293 ? -5.681 -18.502 -10.613 1.00 97.00 293 ILE A N 1
ATOM 2275 C CA . ILE A 1 293 ? -6.741 -18.318 -9.617 1.00 97.00 293 ILE A CA 1
ATOM 2276 C C . ILE A 1 293 ? -7.630 -19.552 -9.669 1.00 97.00 293 ILE A C 1
ATOM 2278 O O . ILE A 1 293 ? -8.270 -19.811 -10.689 1.00 97.00 293 ILE A O 1
ATOM 2282 N N . LEU A 1 294 ? -7.659 -20.331 -8.587 1.00 96.19 294 LEU A N 1
ATOM 2283 C CA . LEU A 1 294 ? -8.433 -21.575 -8.485 1.00 96.19 294 LEU A CA 1
ATOM 2284 C C . LEU A 1 294 ? -8.188 -22.539 -9.665 1.00 96.19 294 LEU A C 1
ATOM 2286 O O . LEU A 1 294 ? -9.114 -23.161 -10.183 1.00 96.19 294 LEU A O 1
ATOM 2290 N N . GLY A 1 295 ? -6.933 -22.650 -10.109 1.00 94.94 295 GLY A N 1
ATOM 2291 C CA . GLY A 1 295 ? -6.529 -23.506 -11.233 1.00 94.94 295 GLY A CA 1
ATOM 2292 C C . GLY A 1 295 ? -6.719 -22.894 -12.627 1.00 94.94 295 GLY A C 1
ATOM 2293 O O . GLY A 1 295 ? -6.305 -23.504 -13.610 1.00 94.94 295 GLY A O 1
ATOM 2294 N N . VAL A 1 296 ? -7.299 -21.695 -12.740 1.00 96.94 296 VAL A N 1
ATOM 2295 C CA . VAL A 1 296 ? -7.489 -20.998 -14.021 1.00 96.94 296 VAL A CA 1
ATOM 2296 C C . VAL A 1 296 ? -6.364 -19.979 -14.241 1.00 96.94 296 VAL A C 1
ATOM 2298 O O . VAL A 1 296 ? -6.180 -19.108 -13.389 1.00 96.94 296 VAL A O 1
ATOM 2301 N N . PRO A 1 297 ? -5.616 -20.041 -15.358 1.00 96.94 297 PRO A N 1
ATOM 2302 C CA . PRO A 1 297 ? -4.554 -19.083 -15.643 1.00 96.94 297 PRO A CA 1
ATOM 2303 C C . PRO A 1 297 ? -5.120 -17.739 -16.120 1.00 96.94 297 PRO A C 1
ATOM 2305 O O . PRO A 1 297 ? -5.953 -17.678 -17.025 1.00 96.94 297 PRO A O 1
ATOM 2308 N N . PHE A 1 298 ? -4.605 -16.647 -15.561 1.00 97.69 298 PHE A N 1
ATOM 2309 C CA . PHE A 1 298 ? -4.911 -15.272 -15.941 1.00 97.69 298 PHE A CA 1
ATOM 2310 C C . PHE A 1 298 ? -3.649 -14.564 -16.408 1.00 97.69 298 PHE A C 1
ATOM 2312 O O . PHE A 1 298 ? -2.615 -14.626 -15.750 1.00 97.69 298 PHE A O 1
ATOM 2319 N N . ARG A 1 299 ? -3.756 -13.833 -17.520 1.00 97.19 299 ARG A N 1
ATOM 2320 C CA . ARG A 1 299 ? -2.707 -12.940 -18.022 1.00 97.19 299 ARG A CA 1
ATOM 2321 C C . ARG A 1 299 ? -3.149 -11.500 -17.831 1.00 97.19 299 ARG A C 1
ATOM 2323 O O . ARG A 1 299 ? -4.272 -11.154 -18.195 1.00 97.19 299 ARG A O 1
ATOM 2330 N N . TYR A 1 300 ? -2.283 -10.663 -17.276 1.00 97.00 300 TYR A N 1
ATOM 2331 C CA . TYR A 1 300 ? -2.625 -9.278 -16.954 1.00 97.00 300 TYR A CA 1
ATOM 2332 C C . TYR A 1 300 ? -1.415 -8.350 -17.083 1.00 97.00 300 TYR A C 1
ATOM 2334 O O . TYR A 1 300 ? -0.259 -8.755 -16.956 1.00 97.00 300 TYR A O 1
ATOM 2342 N N . ALA A 1 301 ? -1.703 -7.082 -17.372 1.00 94.94 301 ALA A N 1
ATOM 2343 C CA . ALA A 1 301 ? -0.698 -6.035 -17.514 1.00 94.94 301 ALA A CA 1
ATOM 2344 C C . ALA A 1 301 ? -0.294 -5.440 -16.152 1.00 94.94 301 ALA A C 1
ATOM 2346 O O . ALA A 1 301 ? -1.032 -5.530 -15.163 1.00 94.94 301 ALA A O 1
ATOM 2347 N N . CYS A 1 302 ? 0.861 -4.773 -16.110 1.00 94.56 302 CYS A N 1
ATOM 2348 C CA . CYS A 1 302 ? 1.392 -4.127 -14.907 1.00 94.56 302 CYS A CA 1
ATOM 2349 C C . CYS A 1 302 ? 0.410 -3.095 -14.309 1.00 94.56 302 CYS A C 1
ATOM 2351 O O . CYS A 1 302 ? 0.125 -3.117 -13.111 1.00 94.56 302 CYS A O 1
ATOM 2353 N N . GLU A 1 303 ? -0.183 -2.245 -15.148 1.00 94.06 303 GLU A N 1
ATOM 2354 C CA . GLU A 1 303 ? -1.144 -1.203 -14.769 1.00 94.06 303 GLU A CA 1
ATOM 2355 C C . GLU A 1 303 ? -2.548 -1.736 -14.464 1.00 94.06 303 GLU A C 1
ATOM 2357 O O . GLU A 1 303 ? -3.304 -1.085 -13.739 1.00 94.06 303 GLU A O 1
ATOM 2362 N N . GLY A 1 304 ? -2.896 -2.909 -15.007 1.00 93.62 304 GLY A N 1
ATOM 2363 C CA . GLY A 1 304 ? -4.254 -3.451 -14.989 1.00 93.62 304 GLY A CA 1
ATOM 2364 C C . GLY A 1 304 ? -4.792 -3.672 -13.575 1.00 93.62 304 GLY A C 1
ATOM 2365 O O . GLY A 1 304 ? -4.039 -3.843 -12.613 1.00 93.62 304 GLY A O 1
ATOM 2366 N N . PHE A 1 305 ? -6.110 -3.697 -13.409 1.00 95.12 305 PHE A N 1
ATOM 2367 C CA . PHE A 1 305 ? -6.666 -4.149 -12.137 1.00 95.12 305 PHE A CA 1
ATOM 2368 C C . PHE A 1 305 ? -6.457 -5.663 -11.993 1.00 95.12 305 PHE A C 1
ATOM 2370 O O . PHE A 1 305 ? -6.781 -6.427 -12.896 1.00 95.12 305 PHE A O 1
ATOM 2377 N N . PHE A 1 306 ? -5.890 -6.075 -10.862 1.00 96.31 306 PHE A N 1
ATOM 2378 C CA . PHE A 1 306 ? -5.731 -7.472 -10.464 1.00 96.31 306 PHE A CA 1
ATOM 2379 C C . PHE A 1 306 ? -5.562 -7.508 -8.947 1.00 96.31 306 PHE A C 1
ATOM 2381 O O . PHE A 1 306 ? -5.003 -6.561 -8.377 1.00 96.31 306 PHE A O 1
ATOM 2388 N N . GLN A 1 307 ? -6.064 -8.559 -8.308 1.00 96.31 307 GLN A N 1
ATOM 2389 C CA . GLN A 1 307 ? -6.135 -8.638 -6.853 1.00 96.31 307 GLN A CA 1
ATOM 2390 C C . GLN A 1 307 ? -4.738 -8.680 -6.238 1.00 96.31 307 GLN A C 1
ATOM 2392 O O . GLN A 1 307 ? -3.851 -9.381 -6.727 1.00 96.31 307 GLN A O 1
ATOM 2397 N N . VAL A 1 308 ? -4.534 -7.879 -5.188 1.00 95.50 308 VAL A N 1
ATOM 2398 C CA . VAL A 1 308 ? -3.199 -7.671 -4.603 1.00 95.50 308 VAL A CA 1
ATOM 2399 C C . VAL A 1 308 ? -2.794 -8.742 -3.603 1.00 95.50 308 VAL A C 1
ATOM 2401 O O . VAL A 1 308 ? -1.605 -8.864 -3.348 1.00 95.50 308 VAL A O 1
ATOM 2404 N N . ASN A 1 309 ? -3.764 -9.487 -3.066 1.00 95.69 309 ASN A N 1
ATOM 2405 C CA . ASN A 1 309 ? -3.583 -10.661 -2.217 1.00 95.69 309 ASN A CA 1
ATOM 2406 C C . ASN A 1 309 ? -4.413 -11.805 -2.826 1.00 95.69 309 ASN A C 1
ATOM 2408 O O . ASN A 1 309 ? -5.633 -11.855 -2.661 1.00 95.69 309 ASN A O 1
ATOM 2412 N N . ILE A 1 310 ? -3.757 -12.668 -3.605 1.00 95.50 310 ILE A N 1
ATOM 2413 C CA . ILE A 1 310 ? -4.425 -13.746 -4.347 1.00 95.50 310 ILE A CA 1
ATOM 2414 C C . ILE A 1 310 ? -4.963 -14.840 -3.412 1.00 95.50 310 ILE A C 1
ATOM 2416 O O . ILE A 1 310 ? -6.124 -15.193 -3.595 1.00 95.50 310 ILE A O 1
ATOM 2420 N N . PRO A 1 311 ? -4.223 -15.339 -2.398 1.00 95.25 311 PRO A N 1
ATOM 2421 C CA . PRO A 1 311 ? -4.757 -16.329 -1.456 1.00 95.25 311 PRO A CA 1
ATOM 2422 C C . PRO A 1 311 ? -6.083 -15.919 -0.800 1.00 95.25 311 PRO A C 1
ATOM 2424 O O . PRO A 1 311 ? -7.049 -16.683 -0.828 1.00 95.25 311 PRO A O 1
ATOM 2427 N N . VAL A 1 312 ? -6.171 -14.685 -0.291 1.00 95.81 312 VAL A N 1
ATOM 2428 C CA . VAL A 1 312 ? -7.413 -14.160 0.307 1.00 95.81 312 VAL A CA 1
ATOM 2429 C C . VAL A 1 312 ? -8.512 -13.998 -0.745 1.00 95.81 312 VAL A C 1
ATOM 2431 O O . VAL A 1 312 ? -9.672 -14.322 -0.491 1.00 95.81 312 VAL A O 1
ATOM 2434 N N . TYR A 1 313 ? -8.167 -13.553 -1.957 1.00 96.69 313 TYR A N 1
ATOM 2435 C CA . TYR A 1 313 ? -9.139 -13.443 -3.044 1.00 96.69 313 TYR A CA 1
ATOM 2436 C C . TYR A 1 313 ? -9.703 -14.800 -3.483 1.00 96.69 313 TYR A C 1
ATOM 2438 O O . TYR A 1 313 ? -10.906 -14.925 -3.714 1.00 96.69 313 TYR A O 1
ATOM 2446 N N . GLU A 1 314 ? -8.862 -15.829 -3.578 1.00 96.81 314 GLU A N 1
ATOM 2447 C CA . GLU A 1 314 ? -9.314 -17.185 -3.872 1.00 96.81 314 GLU A CA 1
ATOM 2448 C C . GLU A 1 314 ? -10.286 -17.694 -2.816 1.00 96.81 314 GLU A C 1
ATOM 2450 O O . GLU A 1 314 ? -11.275 -18.337 -3.169 1.00 96.81 314 GLU A O 1
ATOM 2455 N N . GLN A 1 315 ? -10.033 -17.400 -1.538 1.00 96.88 315 GLN A N 1
ATOM 2456 C CA . GLN A 1 315 ? -10.971 -17.763 -0.486 1.00 96.88 315 GLN A CA 1
ATOM 2457 C C . GLN A 1 315 ? -12.314 -17.055 -0.669 1.00 96.88 315 GLN A C 1
ATOM 2459 O O . GLN A 1 315 ? -13.343 -17.723 -0.689 1.00 96.88 315 GLN A O 1
ATOM 2464 N N . ALA A 1 316 ? -12.311 -15.748 -0.941 1.00 95.94 316 ALA A N 1
ATOM 2465 C CA . ALA A 1 316 ? -13.544 -15.015 -1.218 1.00 95.94 316 ALA A CA 1
ATOM 2466 C C . ALA A 1 316 ? -14.335 -15.621 -2.397 1.00 95.94 316 ALA A C 1
ATOM 2468 O O . ALA A 1 316 ? -15.562 -15.686 -2.360 1.00 95.94 316 ALA A O 1
ATOM 2469 N N . LEU A 1 317 ? -13.654 -16.105 -3.445 1.00 96.44 317 LEU A N 1
ATOM 2470 C CA . LEU A 1 317 ? -14.294 -16.821 -4.556 1.00 96.44 317 LEU A CA 1
ATOM 2471 C C . LEU A 1 317 ? -14.887 -18.172 -4.135 1.00 96.44 317 LEU A C 1
ATOM 2473 O O . LEU A 1 317 ? -15.964 -18.534 -4.617 1.00 96.44 317 LEU A O 1
ATOM 2477 N N . ARG A 1 318 ? -14.214 -18.919 -3.249 1.00 95.38 318 ARG A N 1
ATOM 2478 C CA . ARG A 1 318 ? -14.749 -20.172 -2.690 1.00 95.38 318 ARG A CA 1
ATOM 2479 C C . ARG A 1 318 ? -16.021 -19.907 -1.889 1.00 95.38 318 ARG A C 1
ATOM 2481 O O . ARG A 1 318 ? -16.995 -20.619 -2.117 1.00 95.38 318 ARG A O 1
ATOM 2488 N N . ASP A 1 319 ? -16.032 -18.862 -1.068 1.00 93.88 319 ASP A N 1
ATOM 2489 C CA . ASP A 1 319 ? -17.191 -18.479 -0.258 1.00 93.88 319 ASP A CA 1
ATOM 2490 C C . ASP A 1 319 ? -18.353 -18.022 -1.154 1.00 93.88 319 ASP A C 1
ATOM 2492 O O . ASP A 1 319 ? -19.476 -18.508 -1.038 1.00 93.88 319 ASP A O 1
ATOM 2496 N N . MET A 1 320 ? -18.085 -17.152 -2.138 1.00 94.81 320 MET A N 1
ATOM 2497 C CA . MET A 1 320 ? -19.095 -16.690 -3.102 1.00 94.81 320 MET A CA 1
ATOM 2498 C C . MET A 1 320 ? -19.733 -17.843 -3.887 1.00 94.81 320 MET A C 1
ATOM 2500 O O . MET A 1 320 ? -20.934 -17.812 -4.170 1.00 94.81 320 MET A O 1
ATOM 2504 N N . ARG A 1 321 ? -18.959 -18.881 -4.227 1.00 93.81 321 ARG A N 1
ATOM 2505 C CA . ARG A 1 321 ? -19.456 -20.058 -4.954 1.00 93.81 321 ARG A CA 1
ATOM 2506 C C . ARG A 1 321 ? -20.568 -20.791 -4.196 1.00 93.81 321 ARG A C 1
ATOM 2508 O O . ARG A 1 321 ? -21.465 -21.329 -4.841 1.00 93.81 321 ARG A O 1
ATOM 2515 N N . GLU A 1 322 ? -20.550 -20.791 -2.863 1.00 90.94 322 GLU A N 1
ATOM 2516 C CA . GLU A 1 322 ? -21.588 -21.433 -2.038 1.00 90.94 322 GLU A CA 1
ATOM 2517 C C . GLU A 1 322 ? -22.967 -20.772 -2.173 1.00 90.94 322 GLU A C 1
ATOM 2519 O O . GLU A 1 322 ? -24.002 -21.404 -1.922 1.00 90.94 322 GLU A O 1
ATOM 2524 N N . TRP A 1 323 ? -22.976 -19.505 -2.589 1.00 88.12 323 TRP A N 1
ATOM 2525 C CA . TRP A 1 323 ? -24.172 -18.684 -2.749 1.00 88.12 323 TRP A CA 1
ATOM 2526 C C . TRP A 1 323 ? -24.577 -18.526 -4.215 1.00 88.12 323 TRP A C 1
ATOM 2528 O O . TRP A 1 323 ? -25.765 -18.554 -4.523 1.00 88.12 323 TRP A O 1
ATOM 2538 N N . ALA A 1 324 ? -23.610 -18.453 -5.134 1.00 87.69 324 ALA A N 1
ATOM 2539 C CA . ALA A 1 324 ? -23.863 -18.259 -6.563 1.00 87.69 324 ALA A CA 1
ATOM 2540 C C . ALA A 1 324 ? -24.682 -19.394 -7.215 1.00 87.69 324 ALA A C 1
ATOM 2542 O O . ALA A 1 324 ? -25.373 -19.164 -8.202 1.00 87.69 324 ALA A O 1
ATOM 2543 N N . GLY A 1 325 ? -24.629 -20.617 -6.672 1.00 68.88 325 GLY A N 1
ATOM 2544 C CA . GLY A 1 325 ? -25.371 -21.771 -7.196 1.00 68.88 325 GLY A CA 1
ATOM 2545 C C . GLY A 1 325 ? -26.815 -21.915 -6.698 1.00 68.88 325 GLY A C 1
ATOM 2546 O O . GLY A 1 325 ? -27.513 -22.823 -7.149 1.00 68.88 325 GLY A O 1
ATOM 2547 N N . ARG A 1 326 ? -27.277 -21.075 -5.758 1.00 59.88 326 ARG A N 1
ATOM 2548 C CA . ARG A 1 326 ? -28.574 -21.277 -5.081 1.00 59.88 326 ARG A CA 1
ATOM 2549 C C . ARG A 1 326 ? -29.794 -20.729 -5.840 1.00 59.88 326 ARG A C 1
ATOM 2551 O O . ARG A 1 326 ? -30.906 -21.130 -5.508 1.00 59.88 326 ARG A O 1
ATOM 2558 N N . ASP A 1 327 ? -29.600 -19.943 -6.904 1.00 53.91 327 ASP A N 1
ATOM 2559 C CA . ASP A 1 327 ? -30.678 -19.227 -7.614 1.00 53.91 327 ASP A CA 1
ATOM 2560 C C . ASP A 1 327 ? -30.790 -19.531 -9.125 1.00 53.91 327 ASP A C 1
ATOM 2562 O O . ASP A 1 327 ? -31.029 -18.637 -9.933 1.00 53.91 327 ASP A O 1
ATOM 2566 N N . CYS A 1 328 ? -30.689 -20.803 -9.534 1.00 48.31 328 CYS A N 1
ATOM 2567 C CA . CYS A 1 328 ? -31.057 -21.197 -10.910 1.00 48.31 328 CYS A CA 1
ATOM 2568 C C . CYS A 1 328 ? -32.208 -22.216 -11.009 1.00 48.31 328 CYS A C 1
ATOM 2570 O O . CYS A 1 328 ? -32.834 -22.294 -12.058 1.00 48.31 328 CYS A O 1
ATOM 2572 N N . ASN A 1 329 ? -32.538 -22.966 -9.946 1.00 45.00 329 ASN A N 1
ATOM 2573 C CA . ASN A 1 329 ? -33.503 -24.080 -10.032 1.00 45.00 329 ASN A CA 1
ATOM 2574 C C . ASN A 1 329 ? -34.682 -24.025 -9.038 1.00 45.00 329 ASN A C 1
ATOM 2576 O O . ASN A 1 329 ? -35.474 -24.962 -8.996 1.00 45.00 329 ASN A O 1
ATOM 2580 N N . SER A 1 330 ? -34.842 -22.959 -8.248 1.00 45.94 330 SER A N 1
ATOM 2581 C CA . SER A 1 330 ? -35.850 -22.900 -7.168 1.00 45.94 330 SER A CA 1
ATOM 2582 C C . SER A 1 330 ? -36.949 -21.836 -7.341 1.00 45.94 330 SER A C 1
ATOM 2584 O O . SER A 1 330 ? -37.829 -21.739 -6.490 1.00 45.94 330 SER A O 1
ATOM 2586 N N . GLN A 1 331 ? -36.990 -21.089 -8.455 1.00 43.88 331 GLN A N 1
ATOM 2587 C CA . GLN A 1 331 ? -38.053 -20.102 -8.737 1.00 43.88 331 GLN A CA 1
ATOM 2588 C C . GLN A 1 331 ? -39.007 -20.508 -9.877 1.00 43.88 331 GLN A C 1
ATOM 2590 O O . GLN A 1 331 ? -39.465 -19.677 -10.654 1.00 43.88 331 GLN A O 1
ATOM 2595 N N . HIS A 1 332 ? -39.385 -21.787 -9.941 1.00 38.94 332 HIS A N 1
ATOM 2596 C CA . HIS A 1 332 ? -40.571 -22.234 -10.684 1.00 38.94 332 HIS A CA 1
ATOM 2597 C C . HIS A 1 332 ? -41.504 -23.075 -9.803 1.00 38.94 332 HIS A C 1
ATOM 2599 O O . HIS A 1 332 ? -41.917 -24.170 -10.161 1.00 38.94 332 HIS A O 1
ATOM 2605 N N . SER A 1 333 ? -41.897 -22.543 -8.646 1.00 36.31 333 SER A N 1
ATOM 2606 C CA . SER A 1 333 ? -43.147 -22.963 -8.003 1.00 36.31 333 SER A CA 1
ATOM 2607 C C . SER A 1 333 ? -43.705 -21.852 -7.113 1.00 36.31 333 SER A C 1
ATOM 2609 O O . SER A 1 333 ? -43.361 -21.730 -5.943 1.00 36.31 333 SER A O 1
ATOM 2611 N N . GLY A 1 334 ? -44.588 -21.045 -7.706 1.00 40.25 334 GLY A N 1
ATOM 2612 C CA . GLY A 1 334 ? -45.735 -20.450 -7.023 1.00 40.25 334 GLY A CA 1
ATOM 2613 C C . GLY A 1 334 ? -45.475 -19.356 -5.988 1.00 40.25 334 GLY A C 1
ATOM 2614 O O . GLY A 1 334 ? -45.658 -19.591 -4.801 1.00 40.25 334 GLY A O 1
ATOM 2615 N N . ARG A 1 335 ? -45.252 -18.117 -6.439 1.00 31.94 335 ARG A N 1
ATOM 2616 C CA . ARG A 1 335 ? -45.817 -16.925 -5.776 1.00 31.94 335 ARG A CA 1
ATOM 2617 C C . ARG A 1 335 ? -46.255 -15.914 -6.834 1.00 31.94 335 ARG A C 1
ATOM 2619 O O . ARG A 1 335 ? -45.450 -15.160 -7.368 1.00 31.94 335 ARG A O 1
ATOM 2626 N N . GLN A 1 336 ? -47.552 -15.934 -7.143 1.00 33.75 336 GLN A N 1
ATOM 2627 C CA . GLN A 1 336 ? -48.238 -14.841 -7.829 1.00 33.75 336 GLN A CA 1
ATOM 2628 C C . GLN A 1 336 ? -48.083 -13.568 -6.988 1.00 33.75 336 GLN A C 1
ATOM 2630 O O . GLN A 1 336 ? -48.622 -13.483 -5.887 1.00 33.75 336 GLN A O 1
ATOM 2635 N N . LEU A 1 337 ? -47.356 -12.582 -7.508 1.00 34.56 337 LEU A N 1
ATOM 2636 C CA . LEU A 1 337 ? -47.442 -11.202 -7.043 1.00 34.56 337 LEU A CA 1
ATOM 2637 C C . LEU A 1 337 ? -48.413 -10.472 -7.969 1.00 34.56 337 LEU A C 1
ATOM 2639 O O . LEU A 1 337 ? -48.209 -10.404 -9.181 1.00 34.56 337 LEU A O 1
ATOM 2643 N N . GLY A 1 338 ? -49.514 -10.014 -7.377 1.00 29.84 338 GLY A N 1
ATOM 2644 C CA . GLY A 1 338 ? -50.611 -9.346 -8.058 1.00 29.84 338 GLY A CA 1
ATOM 2645 C C . GLY A 1 338 ? -50.160 -8.092 -8.800 1.00 29.84 338 GLY A C 1
ATOM 2646 O O . GLY A 1 338 ? -49.356 -7.298 -8.314 1.00 29.84 338 GLY A O 1
ATOM 2647 N N . HIS A 1 339 ? -50.721 -7.925 -9.992 1.00 29.83 339 HIS A N 1
ATOM 2648 C CA . HIS A 1 339 ? -50.674 -6.695 -10.761 1.00 29.83 339 HIS A CA 1
ATOM 2649 C C . HIS A 1 339 ? -51.146 -5.501 -9.922 1.00 29.83 339 HIS A C 1
ATOM 2651 O O . HIS A 1 339 ? -52.301 -5.465 -9.506 1.00 29.83 339 HIS A O 1
ATOM 2657 N N . HIS A 1 340 ? -50.312 -4.465 -9.809 1.00 31.55 340 HIS A N 1
ATOM 2658 C CA . HIS A 1 340 ? -50.817 -3.100 -9.702 1.00 31.55 340 HIS A CA 1
ATOM 2659 C C . HIS A 1 340 ? -50.182 -2.181 -10.751 1.00 31.55 340 HIS A C 1
ATOM 2661 O O . HIS A 1 340 ? -48.970 -2.131 -10.947 1.00 31.55 340 HIS A O 1
ATOM 2667 N N . GLN A 1 341 ? -51.090 -1.525 -11.471 1.00 28.58 341 GLN A N 1
ATOM 2668 C CA . GLN A 1 341 ? -50.944 -0.618 -12.604 1.00 28.58 341 GLN A CA 1
ATOM 2669 C C . GLN A 1 341 ? -49.859 0.460 -12.478 1.00 28.58 341 GLN A C 1
ATOM 2671 O O . GLN A 1 341 ? -49.761 1.173 -11.483 1.00 28.58 341 GLN A O 1
ATOM 2676 N N . LYS A 1 342 ? -49.158 0.660 -13.602 1.00 27.05 342 LYS A N 1
ATOM 2677 C CA . LYS A 1 342 ? -48.430 1.883 -13.963 1.00 27.05 342 LYS A CA 1
ATOM 2678 C C . LYS A 1 342 ? -49.364 3.100 -13.954 1.00 27.05 342 LYS A C 1
ATOM 2680 O O . LYS A 1 342 ? -50.396 3.084 -14.624 1.00 27.05 342 LYS A O 1
ATOM 2685 N N . LYS A 1 343 ? -48.906 4.195 -13.344 1.00 26.09 343 LYS A N 1
ATOM 2686 C CA . LYS A 1 343 ? -49.234 5.559 -13.775 1.00 26.09 343 LYS A CA 1
ATOM 2687 C C . LYS A 1 343 ? -47.941 6.312 -14.086 1.00 26.09 343 LYS A C 1
ATOM 2689 O O . LYS A 1 343 ? -46.969 6.245 -13.342 1.00 26.09 343 LYS A O 1
ATOM 2694 N N . SER A 1 344 ? -47.961 6.928 -15.258 1.00 25.61 344 SER A N 1
ATOM 2695 C CA . SER A 1 344 ? -46.970 7.793 -15.891 1.00 25.61 344 SER A CA 1
ATOM 2696 C C . SER A 1 344 ? -46.989 9.206 -15.314 1.00 25.61 344 SER A C 1
ATOM 2698 O O . SER A 1 344 ? -48.064 9.644 -14.926 1.00 25.61 344 SER A O 1
ATOM 2700 N N . GLU A 1 345 ? -45.835 9.884 -15.374 1.00 26.75 345 GLU A N 1
ATOM 2701 C CA . GLU A 1 345 ? -45.544 11.342 -15.366 1.00 26.75 345 GLU A CA 1
ATOM 2702 C C . GLU A 1 345 ? -44.208 11.528 -14.608 1.00 26.75 345 GLU A C 1
ATOM 2704 O O . GLU A 1 345 ? -43.943 10.798 -13.663 1.00 26.75 345 GLU A O 1
ATOM 2709 N N . GLN A 1 346 ? -43.253 12.398 -14.929 1.00 28.52 346 GLN A N 1
ATOM 2710 C CA . GLN A 1 346 ? -43.054 13.406 -15.963 1.00 28.52 346 GLN A CA 1
ATOM 2711 C C . GLN A 1 346 ? -41.535 13.672 -16.022 1.00 28.52 346 GLN A C 1
ATOM 2713 O O . GLN A 1 346 ? -40.827 13.537 -15.023 1.00 28.52 346 GLN A O 1
ATOM 2718 N N . GLN A 1 347 ? -41.037 14.035 -17.202 1.00 28.89 347 GLN A N 1
ATOM 2719 C CA . GLN A 1 347 ? -39.666 14.491 -17.431 1.00 28.89 347 GLN A CA 1
ATOM 2720 C C . GLN A 1 347 ? -39.351 15.752 -16.615 1.00 28.89 347 GLN A C 1
ATOM 2722 O O . GLN A 1 347 ? -40.039 16.760 -16.734 1.00 28.89 347 GLN A O 1
ATOM 2727 N N . GLY A 1 348 ? -38.256 15.704 -15.856 1.00 25.91 348 GLY A N 1
ATOM 2728 C CA . GLY A 1 348 ? -37.639 16.860 -15.216 1.00 25.91 348 GLY A CA 1
ATOM 2729 C C . GLY A 1 348 ? -36.127 16.794 -15.389 1.00 25.91 348 GLY A C 1
ATOM 2730 O O . GLY A 1 348 ? -35.450 15.978 -14.769 1.00 25.91 348 GLY A O 1
ATOM 2731 N N . THR A 1 349 ? -35.607 17.632 -16.279 1.00 27.78 349 THR A N 1
ATOM 2732 C CA . THR A 1 349 ? -34.181 17.869 -16.506 1.00 27.78 349 THR A CA 1
ATOM 2733 C C . THR A 1 349 ? -33.521 18.411 -15.242 1.00 27.78 349 THR A C 1
ATOM 2735 O O . THR A 1 349 ? -33.959 19.439 -14.732 1.00 27.78 349 THR A O 1
ATOM 2738 N N . ASN A 1 350 ? -32.438 17.784 -14.777 1.00 26.34 350 ASN A N 1
ATOM 2739 C CA . ASN A 1 350 ? -31.529 18.428 -13.835 1.00 26.34 350 ASN A CA 1
ATOM 2740 C C . ASN A 1 350 ? -30.070 18.089 -14.154 1.00 26.34 350 ASN A C 1
ATOM 2742 O O . ASN A 1 350 ? -29.664 16.931 -14.244 1.00 26.34 350 ASN A O 1
ATOM 2746 N N . SER A 1 351 ? -29.307 19.155 -14.368 1.00 25.62 351 SER A N 1
ATOM 2747 C CA . SER A 1 351 ? -27.893 19.207 -14.714 1.00 25.62 351 SER A CA 1
ATOM 2748 C C . SER A 1 351 ? -27.007 18.557 -13.649 1.00 25.62 351 SER A C 1
ATOM 2750 O O . SER A 1 351 ? -26.977 19.005 -12.503 1.00 25.62 351 SER A O 1
ATOM 2752 N N . GLN A 1 352 ? -26.228 17.547 -14.041 1.00 25.09 352 GLN A N 1
ATOM 2753 C CA . GLN A 1 352 ? -25.142 17.005 -13.227 1.00 25.09 352 GLN A CA 1
ATOM 2754 C C . GLN A 1 352 ? -23.881 17.864 -13.383 1.00 25.09 352 GLN A C 1
ATOM 2756 O O . GLN A 1 352 ? -23.182 17.797 -14.392 1.00 25.09 352 GLN A O 1
ATOM 2761 N N . HIS A 1 353 ? -23.546 18.629 -12.344 1.00 25.80 353 HIS A N 1
ATOM 2762 C CA . HIS A 1 353 ? -22.165 19.033 -12.092 1.00 25.80 353 HIS A CA 1
ATOM 2763 C C . HIS A 1 353 ? -21.428 17.845 -11.457 1.00 25.80 353 HIS A C 1
ATOM 2765 O O . HIS A 1 353 ? -21.520 17.602 -10.256 1.00 25.80 353 HIS A O 1
ATOM 2771 N N . GLY A 1 354 ? -20.714 17.072 -12.277 1.00 22.84 354 GLY A N 1
ATOM 2772 C CA . GLY A 1 354 ? -19.849 15.989 -11.816 1.00 22.84 354 GLY A CA 1
ATOM 2773 C C . GLY A 1 354 ? -18.512 16.523 -11.302 1.00 22.84 354 GLY A C 1
ATOM 2774 O O . GLY A 1 354 ? -17.596 16.766 -12.084 1.00 22.84 354 GLY A O 1
ATOM 2775 N N . SER A 1 355 ? -18.369 16.684 -9.986 1.00 24.14 355 SER A N 1
ATOM 2776 C CA . SER A 1 355 ? -17.061 16.829 -9.341 1.00 24.14 355 SER A CA 1
ATOM 2777 C C . SER A 1 355 ? -16.432 15.441 -9.164 1.00 24.14 355 SER A C 1
ATOM 2779 O O . SER A 1 355 ? -16.699 14.740 -8.188 1.00 24.14 355 SER A O 1
ATOM 2781 N N . SER A 1 356 ? -15.610 15.020 -10.123 1.00 22.70 356 SER A N 1
ATOM 2782 C CA . SER A 1 356 ? -14.873 13.755 -10.078 1.00 22.70 356 SER A CA 1
ATOM 2783 C C . SER A 1 356 ? -13.641 13.862 -9.165 1.00 22.70 356 SER A C 1
ATOM 2785 O O . SER A 1 356 ? -12.551 14.203 -9.622 1.00 22.70 356 SER A O 1
ATOM 2787 N N . ASN A 1 357 ? -13.792 13.546 -7.878 1.00 23.59 357 ASN A N 1
ATOM 2788 C CA . ASN A 1 357 ? -12.670 13.168 -7.013 1.00 23.59 357 ASN A CA 1
ATOM 2789 C C . ASN A 1 357 ? -12.611 11.639 -6.938 1.00 23.59 357 ASN A C 1
ATOM 2791 O O . ASN A 1 357 ? -13.086 11.028 -5.987 1.00 23.59 357 ASN A O 1
ATOM 2795 N N . SER A 1 358 ? -12.034 11.013 -7.963 1.00 22.17 358 SER A N 1
ATOM 2796 C CA . SER A 1 358 ? -11.689 9.592 -7.940 1.00 22.17 358 SER A CA 1
ATOM 2797 C C . SER A 1 358 ? -10.355 9.412 -7.208 1.00 22.17 358 SER A C 1
ATOM 2799 O O . SER A 1 358 ? -9.300 9.311 -7.837 1.00 22.17 358 SER A O 1
ATOM 2801 N N . PHE A 1 359 ? -10.390 9.420 -5.877 1.00 23.67 359 PHE A N 1
ATOM 2802 C CA . PHE A 1 359 ? -9.385 8.711 -5.093 1.00 23.67 359 PHE A CA 1
ATOM 2803 C C . PHE A 1 359 ? -9.891 7.282 -4.946 1.00 23.67 359 PHE A C 1
ATOM 2805 O O . PHE A 1 359 ? -10.919 7.040 -4.323 1.00 23.67 359 PHE A O 1
ATOM 2812 N N . SER A 1 360 ? -9.185 6.341 -5.562 1.00 25.17 360 SER A N 1
ATOM 2813 C CA . SER A 1 360 ? -9.334 4.920 -5.284 1.00 25.17 360 SER A CA 1
ATOM 2814 C C . SER A 1 360 ? -8.789 4.644 -3.881 1.00 25.17 360 SER A C 1
ATOM 2816 O O . SER A 1 360 ? -7.674 4.150 -3.718 1.00 25.17 360 SER A O 1
ATOM 2818 N N . GLU A 1 361 ? -9.559 5.007 -2.856 1.00 28.14 361 GLU A N 1
ATOM 2819 C CA . GLU A 1 361 ? -9.481 4.348 -1.558 1.00 28.14 361 GLU A CA 1
ATOM 2820 C C . GLU A 1 361 ? -10.064 2.951 -1.761 1.00 28.14 361 GLU A C 1
ATOM 2822 O O . GLU A 1 361 ? -11.261 2.711 -1.632 1.00 28.14 361 GLU A O 1
ATOM 2827 N N . GLY A 1 362 ? -9.204 2.027 -2.192 1.00 25.58 362 GLY A N 1
ATOM 2828 C CA . GLY A 1 362 ? -9.489 0.612 -2.042 1.00 25.58 362 GLY A CA 1
ATOM 2829 C C . GLY A 1 362 ? -9.561 0.335 -0.550 1.00 25.58 362 GLY A C 1
ATOM 2830 O O . GLY A 1 362 ? -8.527 0.249 0.112 1.00 25.58 362 GLY A O 1
ATOM 2831 N N . PHE A 1 363 ? -10.778 0.257 -0.019 1.00 28.30 363 PHE A N 1
ATOM 2832 C CA . PHE A 1 363 ? -11.038 -0.352 1.273 1.00 28.30 363 PHE A CA 1
ATOM 2833 C C . PHE A 1 363 ? -10.654 -1.826 1.147 1.00 28.30 363 PHE A C 1
ATOM 2835 O O . PHE A 1 363 ? -11.422 -2.640 0.646 1.00 28.30 363 PHE A O 1
ATOM 2842 N N . ALA A 1 364 ? -9.418 -2.145 1.520 1.00 27.23 364 ALA A N 1
ATOM 2843 C CA . ALA A 1 364 ? -9.062 -3.502 1.882 1.00 27.23 364 ALA A CA 1
ATOM 2844 C C . ALA A 1 364 ? -9.649 -3.727 3.278 1.00 27.23 364 ALA A C 1
ATOM 2846 O O . ALA A 1 364 ? -9.091 -3.244 4.265 1.00 27.23 364 ALA A O 1
ATOM 2847 N N . PHE A 1 365 ? -10.822 -4.354 3.327 1.00 35.03 365 PHE A N 1
ATOM 2848 C CA . PHE A 1 365 ? -11.230 -5.101 4.509 1.00 35.03 365 PHE A CA 1
ATOM 2849 C C . PHE A 1 365 ? -10.484 -6.429 4.500 1.00 35.03 365 PHE A C 1
ATOM 2851 O O . PHE A 1 365 ? -10.382 -7.022 3.403 1.00 35.03 365 PHE A O 1
#